Protein AF-A0A7V9N6Y7-F1 (afdb_monomer_lite)

Secondary structure (DSSP, 8-state):
-----------------TTS---HHHHHHHHHHHHSS-HHHHHHHS-SSPPSS-SEEEEEEESEEEEEEPPSSSS--SEEEEEETHHHH-EEEEETTTTEEEEE-HHHHHHHHHHSSS-EEEEEE--B--S--S-----EEEEEEEEEE--SSTT-EEEEEEEPPHHHHHHHHSSPPPPPPSS-EEE-SEEEEEES--S---SSSSSEEEE--------

Structure (mmCIF, N/CA/C/O backbone):
data_AF-A0A7V9N6Y7-F1
#
_entry.id   AF-A0A7V9N6Y7-F1
#
loop_
_atom_site.group_PDB
_atom_site.id
_atom_site.type_symbol
_atom_site.label_atom_id
_atom_site.label_alt_id
_atom_site.label_comp_id
_atom_site.label_asym_id
_atom_site.label_entity_id
_atom_site.label_seq_id
_atom_site.pdbx_PDB_ins_code
_atom_site.Cartn_x
_atom_site.Cartn_y
_atom_site.Cartn_z
_atom_site.occupancy
_atom_site.B_iso_or_equiv
_atom_site.auth_seq_id
_atom_site.auth_comp_id
_atom_site.auth_asym_id
_atom_site.auth_atom_id
_atom_site.pdbx_PDB_model_num
ATOM 1 N N . MET A 1 1 ? 35.954 52.818 37.303 1.00 37.50 1 MET A N 1
ATOM 2 C CA . MET A 1 1 ? 35.820 52.851 35.833 1.00 37.50 1 MET A CA 1
ATOM 3 C C . MET A 1 1 ? 35.708 51.408 35.355 1.00 37.50 1 MET A C 1
ATOM 5 O O . MET A 1 1 ? 36.672 50.677 35.503 1.00 37.50 1 MET A O 1
ATOM 9 N N . THR A 1 2 ? 34.469 50.904 35.266 1.00 38.53 2 THR A N 1
ATOM 10 C CA . THR A 1 2 ? 33.674 50.649 34.025 1.00 38.53 2 THR A CA 1
ATOM 11 C C . THR A 1 2 ? 34.035 49.269 33.448 1.00 38.53 2 THR A C 1
ATOM 13 O O . THR A 1 2 ? 35.136 49.104 32.954 1.00 38.53 2 THR A O 1
ATOM 16 N N . ALA A 1 3 ? 33.301 48.175 33.686 1.00 42.22 3 ALA A N 1
ATOM 17 C CA . ALA A 1 3 ? 31.931 47.835 33.269 1.00 42.22 3 ALA A CA 1
ATOM 18 C C . ALA A 1 3 ? 31.693 47.947 31.752 1.00 42.22 3 ALA A C 1
ATOM 20 O O . ALA A 1 3 ? 31.270 49.005 31.310 1.00 42.22 3 ALA A O 1
ATOM 21 N N . GLU A 1 4 ? 31.888 46.853 30.999 1.00 38.00 4 GLU A N 1
ATOM 22 C CA . GLU A 1 4 ? 31.136 46.520 29.769 1.00 38.00 4 GLU A CA 1
ATOM 23 C C . GLU A 1 4 ? 31.399 45.033 29.413 1.00 38.00 4 GLU A C 1
ATOM 25 O O . GLU A 1 4 ? 32.538 44.645 29.186 1.00 38.00 4 GLU A O 1
ATOM 30 N N . ARG A 1 5 ? 30.465 44.114 29.712 1.00 38.22 5 ARG A N 1
ATOM 31 C CA . ARG A 1 5 ? 29.374 43.625 28.833 1.00 38.22 5 ARG A CA 1
ATOM 32 C C . ARG A 1 5 ? 29.911 42.866 27.617 1.00 38.22 5 ARG A C 1
ATOM 34 O O . ARG A 1 5 ? 30.538 43.437 26.743 1.00 38.22 5 ARG A O 1
ATOM 41 N N . ASP A 1 6 ? 29.777 41.546 27.631 1.00 34.31 6 ASP A N 1
ATOM 42 C CA . ASP A 1 6 ? 28.603 40.808 27.135 1.00 34.31 6 ASP A CA 1
ATOM 43 C C . ASP A 1 6 ? 28.644 40.593 25.621 1.00 34.31 6 ASP A C 1
ATOM 45 O O . ASP A 1 6 ? 28.965 41.490 24.847 1.00 34.31 6 ASP A O 1
ATOM 49 N N . ARG A 1 7 ? 28.104 39.428 25.250 1.00 43.16 7 ARG A N 1
ATOM 50 C CA . ARG A 1 7 ? 27.658 38.980 23.921 1.00 43.16 7 ARG A CA 1
ATOM 51 C C . ARG A 1 7 ? 28.712 38.273 23.058 1.00 43.16 7 ARG A C 1
ATOM 53 O O . ARG A 1 7 ? 29.771 38.802 22.783 1.00 43.16 7 ARG A O 1
ATOM 60 N N . HIS A 1 8 ? 28.433 37.110 22.480 1.00 33.16 8 HIS A N 1
ATOM 61 C CA . HIS A 1 8 ? 27.325 36.177 22.660 1.00 33.16 8 HIS A CA 1
ATOM 62 C C . HIS A 1 8 ? 27.673 34.885 21.909 1.00 33.16 8 HIS A C 1
ATOM 64 O O . HIS A 1 8 ? 28.185 34.934 20.797 1.00 33.16 8 HIS A O 1
ATOM 70 N N . ARG A 1 9 ? 27.213 33.767 22.480 1.00 36.44 9 ARG A N 1
ATOM 71 C CA . ARG A 1 9 ? 26.722 32.569 21.776 1.00 36.44 9 ARG A CA 1
ATOM 72 C C . ARG A 1 9 ? 27.770 31.651 21.152 1.00 36.44 9 ARG A C 1
ATOM 74 O O . ARG A 1 9 ? 27.918 31.528 19.945 1.00 36.44 9 ARG A O 1
ATOM 81 N N . SER A 1 10 ? 28.348 30.875 22.065 1.00 31.95 10 SER A N 1
ATOM 82 C CA . SER A 1 10 ? 28.425 29.414 21.975 1.00 31.95 10 SER A CA 1
ATOM 83 C C . SER A 1 10 ? 27.414 28.821 20.978 1.00 31.95 10 SER A C 1
ATOM 85 O O . SER A 1 10 ? 26.204 28.841 21.221 1.00 31.95 10 SER A O 1
ATOM 87 N N . PHE A 1 11 ? 27.919 28.284 19.867 1.00 33.00 11 PHE A N 1
ATOM 88 C CA . PHE A 1 11 ? 27.196 27.352 19.007 1.00 33.00 11 PHE A CA 1
ATOM 89 C C . PHE A 1 11 ? 27.114 25.994 19.713 1.00 33.00 11 PHE A C 1
ATOM 91 O O . PHE A 1 11 ? 27.749 25.018 19.324 1.00 33.00 11 PHE A O 1
ATOM 98 N N . LEU A 1 12 ? 26.296 25.924 20.763 1.00 32.34 12 LEU A N 1
ATOM 99 C CA . LEU A 1 12 ? 25.676 24.669 21.164 1.00 32.34 12 LEU A CA 1
ATOM 100 C C . LEU A 1 12 ? 24.569 24.387 20.148 1.00 32.34 12 LEU A C 1
ATOM 102 O O . LEU A 1 12 ? 23.390 24.638 20.390 1.00 32.34 12 LEU A O 1
ATOM 106 N N . ASN A 1 13 ? 24.971 23.882 18.981 1.00 30.91 13 ASN A N 1
ATOM 107 C CA . ASN A 1 13 ? 24.087 23.093 18.135 1.00 30.91 13 ASN A CA 1
ATOM 108 C C . ASN A 1 13 ? 23.848 21.776 18.883 1.00 30.91 13 ASN A C 1
ATOM 110 O O . ASN A 1 13 ? 24.457 20.746 18.602 1.00 30.91 13 ASN A O 1
ATOM 114 N N . SER A 1 14 ? 23.007 21.839 19.913 1.00 32.44 14 SER A N 1
ATOM 115 C CA . SER A 1 14 ? 22.433 20.651 20.519 1.00 32.44 14 SER A CA 1
ATOM 116 C C . SER A 1 14 ? 21.741 19.876 19.398 1.00 32.44 14 SER A C 1
ATOM 118 O O . SER A 1 14 ? 20.935 20.476 18.676 1.00 32.44 14 SER A O 1
ATOM 120 N N . PRO A 1 15 ? 22.022 18.576 19.208 1.00 32.88 15 PRO A N 1
ATOM 121 C CA . PRO A 1 15 ? 21.222 17.765 18.309 1.00 32.88 15 PRO A CA 1
ATOM 122 C C . PRO A 1 15 ? 19.783 17.834 18.820 1.00 32.88 15 PRO A C 1
ATOM 124 O O . PRO A 1 15 ? 19.487 17.376 19.925 1.00 32.88 15 PRO A O 1
ATOM 127 N N . ARG A 1 16 ? 18.905 18.484 18.045 1.00 32.12 16 ARG A N 1
ATOM 128 C CA . ARG A 1 16 ? 17.462 18.479 18.290 1.00 32.12 16 ARG A CA 1
ATOM 129 C C . ARG A 1 16 ? 17.053 17.023 18.488 1.00 32.12 16 ARG A C 1
ATOM 131 O O . ARG A 1 16 ? 17.262 16.183 17.614 1.00 32.12 16 ARG A O 1
ATOM 138 N N . SER A 1 17 ? 16.564 16.750 19.691 1.00 30.98 17 SER A N 1
ATOM 139 C CA . SER A 1 17 ? 16.060 15.465 20.151 1.00 30.98 17 SER A CA 1
ATOM 140 C C . SER A 1 17 ? 15.181 14.827 19.072 1.00 30.98 17 SER A C 1
AT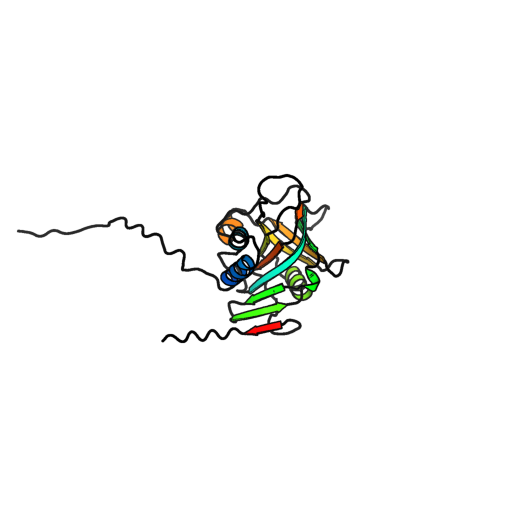OM 142 O O . SER A 1 17 ? 14.128 15.360 18.740 1.00 30.98 17 SER A O 1
ATOM 144 N N . ARG A 1 18 ? 15.600 13.670 18.541 1.00 39.69 18 ARG A N 1
ATOM 145 C CA . ARG A 1 18 ? 14.848 12.837 17.575 1.00 39.69 18 ARG A CA 1
ATOM 146 C C . ARG A 1 18 ? 13.545 12.244 18.151 1.00 39.69 18 ARG A C 1
ATOM 148 O O . ARG A 1 18 ? 12.987 11.330 17.560 1.00 39.69 18 ARG A O 1
ATOM 155 N N . ARG A 1 19 ? 13.110 12.673 19.340 1.00 33.12 19 ARG A N 1
ATOM 156 C CA . ARG A 1 19 ? 12.003 12.053 20.086 1.00 33.12 19 ARG A CA 1
ATOM 157 C C . ARG A 1 19 ? 10.646 12.729 19.889 1.00 33.12 19 ARG A C 1
ATOM 159 O O . ARG A 1 19 ? 9.645 12.105 20.215 1.00 33.12 19 ARG A O 1
ATOM 166 N N . ASP A 1 20 ? 10.595 13.914 19.286 1.00 33.22 20 ASP A N 1
ATOM 167 C CA . ASP A 1 20 ? 9.345 14.664 19.122 1.00 33.22 20 ASP A CA 1
ATOM 168 C C . ASP A 1 20 ? 8.857 14.632 17.669 1.00 33.22 20 ASP A C 1
ATOM 170 O O . ASP A 1 20 ? 9.023 15.599 16.934 1.00 33.22 20 ASP A O 1
ATOM 174 N N . ALA A 1 21 ? 8.322 13.477 17.258 1.00 35.06 21 ALA A N 1
ATOM 175 C CA . ALA A 1 21 ? 7.280 13.303 16.229 1.00 35.06 21 ALA A CA 1
ATOM 176 C C . ALA A 1 21 ? 7.068 11.801 15.948 1.00 35.06 21 ALA A C 1
ATOM 178 O O . ALA A 1 21 ? 7.124 11.349 14.808 1.00 35.06 21 ALA A O 1
ATOM 179 N N . VAL A 1 22 ? 6.863 10.983 16.984 1.00 37.69 22 VAL A N 1
ATOM 180 C CA . VAL A 1 22 ? 6.379 9.616 16.754 1.00 37.69 22 VAL A CA 1
ATOM 181 C C . VAL A 1 22 ? 4.871 9.719 16.567 1.00 37.69 22 VAL A C 1
ATOM 183 O O . VAL A 1 22 ? 4.124 9.818 17.539 1.00 37.69 22 VAL A O 1
ATOM 186 N N . PHE A 1 23 ? 4.417 9.747 15.314 1.00 45.12 23 PHE A N 1
ATOM 187 C CA . PHE A 1 23 ? 3.008 9.517 15.008 1.00 45.12 23 PHE A CA 1
ATOM 188 C C . PHE A 1 23 ? 2.587 8.184 15.638 1.00 45.12 23 PHE A C 1
ATOM 190 O O . PHE A 1 23 ? 3.289 7.184 15.487 1.00 45.12 23 PHE A O 1
ATOM 197 N N . GLY A 1 24 ? 1.443 8.149 16.331 1.00 40.88 24 GLY A N 1
ATOM 198 C CA . GLY A 1 24 ? 0.949 6.930 16.989 1.00 40.88 24 GLY A CA 1
ATOM 199 C C . GLY A 1 24 ? 0.824 5.736 16.031 1.00 40.88 24 GLY A C 1
ATOM 200 O O . GLY A 1 24 ? 1.125 4.609 16.413 1.00 40.88 24 GLY A O 1
ATOM 201 N N . GLY A 1 25 ? 0.504 5.988 14.755 1.00 44.09 25 GLY A N 1
ATOM 202 C CA . GLY A 1 25 ? 0.527 4.969 13.698 1.00 44.09 25 GLY A CA 1
ATOM 203 C C . GLY A 1 25 ? 1.935 4.463 13.350 1.00 44.09 25 GLY A C 1
ATOM 204 O O . GLY A 1 25 ? 2.112 3.281 13.064 1.00 44.09 25 GLY A O 1
ATOM 205 N N . GLY A 1 26 ? 2.960 5.313 13.458 1.00 46.44 26 GLY A N 1
ATOM 206 C CA . GLY A 1 26 ? 4.349 4.935 13.202 1.00 46.44 26 GLY A CA 1
ATOM 207 C C . GLY A 1 26 ? 4.942 4.006 14.262 1.00 46.44 26 GLY A C 1
ATOM 208 O O . GLY A 1 26 ? 5.732 3.123 13.936 1.00 46.44 26 GLY A O 1
ATOM 209 N N . ALA A 1 27 ? 4.496 4.113 15.517 1.00 49.12 27 ALA A N 1
ATOM 210 C CA . ALA A 1 27 ? 4.858 3.154 16.562 1.00 49.12 27 ALA A CA 1
ATOM 211 C C . ALA A 1 27 ? 4.302 1.746 16.279 1.00 49.12 27 ALA A C 1
ATOM 213 O O . ALA A 1 27 ? 4.947 0.754 16.611 1.00 49.12 27 ALA A O 1
ATOM 214 N N . VAL A 1 28 ? 3.136 1.644 15.630 1.00 52.84 28 VAL A N 1
ATOM 215 C CA . VAL A 1 28 ? 2.514 0.352 15.307 1.00 52.84 28 VAL A CA 1
ATOM 216 C C . VAL A 1 28 ? 3.139 -0.289 14.071 1.00 52.84 28 VAL A C 1
ATOM 218 O O . VAL A 1 28 ? 3.380 -1.491 14.084 1.00 52.84 28 VAL A O 1
ATOM 221 N N . VAL A 1 29 ? 3.508 0.487 13.046 1.00 53.91 29 VAL A N 1
ATOM 222 C CA . VAL A 1 29 ? 4.310 -0.045 11.926 1.00 53.91 29 VAL A CA 1
ATOM 223 C C . VAL A 1 29 ? 5.700 -0.458 12.406 1.00 53.91 29 VAL A C 1
ATOM 225 O O . VAL A 1 29 ? 6.179 -1.523 12.024 1.00 53.91 29 VAL A O 1
ATOM 228 N N . ALA A 1 30 ? 6.317 0.297 13.320 1.00 49.28 30 ALA A N 1
ATOM 229 C CA . ALA A 1 30 ? 7.559 -0.119 13.969 1.00 49.28 30 ALA A CA 1
ATOM 230 C C . ALA A 1 30 ? 7.384 -1.413 14.794 1.00 49.28 30 ALA A C 1
ATOM 232 O O . ALA A 1 30 ? 8.253 -2.285 14.753 1.00 49.28 30 ALA A O 1
ATOM 233 N N . ALA A 1 31 ? 6.252 -1.587 15.489 1.00 50.50 31 ALA A N 1
ATOM 234 C CA . ALA A 1 31 ? 5.931 -2.808 16.232 1.00 50.50 31 ALA A CA 1
ATOM 235 C C . ALA A 1 31 ? 5.674 -4.014 15.305 1.00 50.50 31 ALA A C 1
ATOM 237 O O . ALA A 1 31 ? 6.214 -5.094 15.543 1.00 50.50 31 ALA A O 1
ATOM 238 N N . LEU A 1 32 ? 4.940 -3.830 14.203 1.00 52.91 32 LEU A N 1
ATOM 239 C CA . LEU A 1 32 ? 4.762 -4.845 13.155 1.00 52.91 32 LEU A CA 1
ATOM 240 C C . LEU A 1 32 ? 6.101 -5.186 12.486 1.00 52.91 32 LEU A C 1
ATOM 242 O O . LEU A 1 32 ? 6.409 -6.351 12.245 1.00 52.91 32 LEU A O 1
ATOM 246 N N . GLY A 1 33 ? 6.951 -4.181 12.296 1.00 49.31 33 GLY A N 1
ATOM 247 C CA . GLY A 1 33 ? 8.325 -4.330 11.846 1.00 49.31 33 GLY A CA 1
ATOM 248 C C . GLY A 1 33 ? 9.192 -5.168 12.772 1.00 49.31 33 GLY A C 1
ATOM 249 O O . GLY A 1 33 ? 9.962 -5.994 12.288 1.00 49.31 33 GLY A O 1
ATOM 250 N N . SER A 1 34 ? 9.031 -5.002 14.087 1.00 46.62 34 SER A N 1
ATOM 251 C CA . SER A 1 34 ? 9.761 -5.775 15.099 1.00 46.62 34 SER A CA 1
ATOM 252 C C . SER A 1 34 ? 9.313 -7.238 15.206 1.00 46.62 34 SER A C 1
ATOM 254 O O . SER A 1 34 ? 10.079 -8.084 15.660 1.00 46.62 34 SER A O 1
ATOM 256 N N . LEU A 1 35 ? 8.094 -7.553 14.749 1.00 44.69 35 LEU A N 1
ATOM 257 C CA . LEU A 1 35 ? 7.593 -8.929 14.644 1.00 44.69 35 LEU A CA 1
ATOM 258 C C . LEU A 1 35 ? 8.111 -9.640 13.386 1.00 44.69 35 LEU A C 1
ATOM 260 O O . LEU A 1 35 ? 8.124 -10.869 13.330 1.00 44.69 35 LEU A O 1
ATOM 264 N N . SER A 1 36 ? 8.579 -8.886 12.390 1.00 44.34 36 SER A N 1
ATOM 265 C CA . SER A 1 36 ? 9.278 -9.433 11.231 1.00 44.34 36 SER A CA 1
ATOM 266 C C . SER A 1 36 ? 10.779 -9.569 11.531 1.00 44.34 36 SER A C 1
ATOM 268 O O . SER A 1 36 ? 11.394 -8.697 12.145 1.00 44.34 36 SER A O 1
ATOM 270 N N . TRP A 1 37 ? 11.438 -10.631 11.059 1.00 41.88 37 TRP A N 1
ATOM 271 C CA . TRP A 1 37 ? 12.895 -10.810 11.214 1.00 41.88 37 TRP A CA 1
ATOM 272 C C . TRP A 1 37 ? 13.755 -9.748 10.477 1.00 41.88 37 TRP A C 1
ATOM 274 O O . TRP A 1 37 ? 14.970 -9.902 10.379 1.00 41.88 37 TRP A O 1
ATOM 284 N N . ARG A 1 38 ? 13.170 -8.649 9.968 1.00 49.53 38 ARG A N 1
ATOM 285 C CA . ARG A 1 38 ? 13.834 -7.619 9.146 1.00 49.53 38 ARG A CA 1
ATOM 286 C C . ARG A 1 38 ? 13.500 -6.195 9.625 1.00 49.53 38 ARG A C 1
ATOM 288 O O . ARG A 1 38 ? 12.772 -5.440 8.992 1.00 49.53 38 ARG A O 1
ATOM 295 N N . HIS A 1 39 ? 14.094 -5.815 10.756 1.00 46.56 39 HIS A N 1
ATOM 296 C CA . HIS A 1 39 ? 13.787 -4.591 11.513 1.00 46.56 39 HIS A CA 1
ATOM 297 C C . HIS A 1 39 ? 14.078 -3.257 10.785 1.00 46.56 39 HIS A C 1
ATOM 299 O O . HIS A 1 39 ? 13.460 -2.244 11.103 1.00 46.56 39 HIS A O 1
ATOM 305 N N . ALA A 1 40 ? 15.013 -3.217 9.828 1.00 49.88 40 ALA A N 1
ATOM 306 C CA . ALA A 1 40 ? 15.462 -1.961 9.207 1.00 49.88 40 ALA A CA 1
ATOM 307 C C . ALA A 1 40 ? 14.466 -1.376 8.185 1.00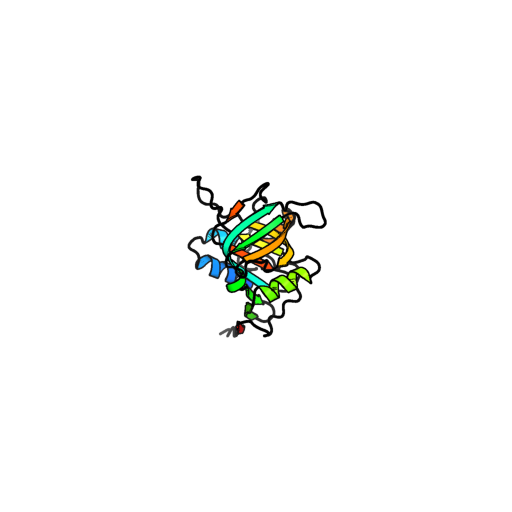 49.88 40 ALA A C 1
ATOM 309 O O . ALA A 1 40 ? 14.414 -0.165 7.989 1.00 49.88 40 ALA A O 1
ATOM 310 N N . VAL A 1 41 ? 13.658 -2.226 7.552 1.00 54.47 41 VAL A N 1
ATOM 311 C CA . VAL A 1 41 ? 12.834 -1.856 6.389 1.00 54.47 41 VAL A CA 1
ATOM 312 C C . VAL A 1 41 ? 11.466 -1.358 6.824 1.00 54.47 41 VAL A C 1
ATOM 314 O O . VAL A 1 41 ? 10.962 -0.383 6.279 1.00 54.47 41 VAL A O 1
ATOM 317 N N . ALA A 1 42 ? 10.894 -1.953 7.869 1.00 52.56 42 ALA A N 1
ATOM 318 C CA . ALA A 1 42 ? 9.655 -1.456 8.450 1.00 52.56 42 ALA A CA 1
ATOM 319 C C . ALA A 1 42 ? 9.804 -0.023 8.982 1.00 52.56 42 ALA A C 1
ATOM 321 O O . ALA A 1 42 ? 8.893 0.781 8.823 1.00 52.56 42 ALA A O 1
ATOM 322 N N . ALA A 1 43 ? 10.971 0.332 9.534 1.00 54.81 43 ALA A N 1
ATOM 323 C CA . ALA A 1 43 ? 11.263 1.702 9.956 1.00 54.81 43 ALA A CA 1
ATOM 324 C C . ALA A 1 43 ? 11.342 2.684 8.771 1.00 54.81 43 ALA A C 1
ATOM 326 O O . ALA A 1 43 ? 10.898 3.818 8.904 1.00 54.81 43 ALA A O 1
ATOM 327 N N . GLN A 1 44 ? 11.860 2.249 7.617 1.00 56.56 44 GLN A N 1
ATOM 328 C CA . GLN A 1 44 ? 11.940 3.065 6.397 1.00 56.56 44 GLN A CA 1
ATOM 329 C C . GLN A 1 44 ? 10.593 3.179 5.666 1.00 56.56 44 GLN A C 1
ATOM 331 O O . GLN A 1 44 ? 10.316 4.194 5.036 1.00 56.56 44 GLN A O 1
ATOM 336 N N . ALA A 1 45 ? 9.750 2.151 5.760 1.00 57.34 45 ALA A N 1
ATOM 337 C CA . ALA A 1 45 ? 8.401 2.140 5.201 1.00 57.34 45 ALA A CA 1
ATOM 338 C C . ALA A 1 45 ? 7.376 2.860 6.094 1.00 57.34 45 ALA A C 1
ATOM 340 O O . ALA A 1 45 ? 6.235 3.056 5.683 1.00 57.34 45 ALA A O 1
ATOM 341 N N . THR A 1 46 ? 7.764 3.242 7.316 1.00 64.62 46 THR A N 1
ATOM 342 C CA . THR A 1 46 ? 6.897 3.960 8.248 1.00 64.62 46 THR A CA 1
ATOM 343 C C . THR A 1 46 ? 6.855 5.446 7.888 1.00 64.62 46 THR A C 1
ATOM 345 O O . THR A 1 46 ? 7.891 6.109 7.956 1.00 64.62 46 THR A O 1
ATOM 348 N N . PRO A 1 47 ? 5.676 6.012 7.586 1.00 60.81 47 PRO A N 1
ATOM 349 C CA . PRO A 1 47 ? 5.538 7.450 7.401 1.00 60.81 47 PRO A CA 1
ATOM 350 C C . PRO A 1 47 ? 5.982 8.240 8.639 1.00 60.81 47 PRO A C 1
ATOM 352 O O . PRO A 1 47 ? 5.523 7.968 9.751 1.00 60.81 47 PRO A O 1
ATOM 355 N N . LEU A 1 48 ? 6.842 9.245 8.450 1.00 62.38 48 LEU A N 1
ATOM 356 C CA . LEU A 1 48 ? 7.272 10.157 9.521 1.00 62.38 48 LEU A CA 1
ATOM 357 C C . LEU A 1 48 ? 6.350 11.371 9.665 1.00 62.38 48 LEU A C 1
ATOM 359 O O . LEU A 1 48 ? 6.352 12.037 10.699 1.00 62.38 48 LEU A O 1
ATOM 363 N N . ALA A 1 49 ? 5.559 11.652 8.633 1.00 57.34 49 ALA A N 1
ATOM 364 C CA . ALA A 1 49 ? 4.527 12.672 8.640 1.00 57.34 49 ALA A CA 1
ATOM 365 C C . ALA A 1 49 ? 3.165 12.040 8.332 1.00 57.34 49 ALA A C 1
ATOM 367 O O . ALA A 1 49 ? 3.065 11.122 7.513 1.00 57.34 49 ALA A O 1
ATOM 368 N N . ALA A 1 50 ? 2.102 12.552 8.955 1.00 57.53 50 ALA A N 1
ATOM 369 C CA . ALA A 1 50 ? 0.756 12.275 8.471 1.00 57.53 50 ALA A CA 1
ATOM 370 C C . ALA A 1 50 ? 0.658 12.724 7.009 1.00 57.53 50 ALA A C 1
ATOM 372 O O . ALA A 1 50 ? 1.080 13.829 6.659 1.00 57.53 50 ALA A O 1
ATOM 373 N N . ALA A 1 51 ? 0.102 11.859 6.162 1.00 58.19 51 ALA A N 1
ATOM 374 C CA . ALA A 1 51 ? -0.371 12.305 4.863 1.00 58.19 51 ALA A CA 1
ATOM 375 C C . ALA A 1 51 ? -1.434 13.405 5.077 1.00 58.19 51 ALA A C 1
ATOM 377 O O . ALA A 1 51 ? -2.140 13.371 6.090 1.00 58.19 51 ALA A O 1
ATOM 378 N N . PRO A 1 52 ? -1.568 14.382 4.164 1.00 53.09 52 PRO A N 1
ATOM 379 C CA . PRO A 1 52 ? -2.717 15.280 4.177 1.00 53.09 52 PRO A CA 1
ATOM 380 C C . PRO A 1 52 ? -4.000 14.438 4.116 1.00 53.09 52 PRO A C 1
ATOM 382 O O . PRO A 1 52 ? -4.099 13.549 3.277 1.00 53.09 52 PRO A O 1
ATOM 385 N N . GLY A 1 53 ? -4.953 14.679 5.015 1.00 55.78 53 GLY A N 1
ATOM 386 C CA . GLY A 1 53 ? -6.115 13.800 5.183 1.00 55.78 53 GLY A CA 1
ATOM 387 C C . GLY A 1 53 ? -6.063 13.016 6.494 1.00 55.78 53 GLY A C 1
ATOM 388 O O . GLY A 1 53 ? -5.196 13.249 7.328 1.00 55.78 53 GLY A O 1
ATOM 389 N N . SER A 1 54 ? -7.071 12.175 6.720 1.00 59.97 54 SER A N 1
ATOM 390 C CA . SER A 1 54 ? -7.385 11.523 8.002 1.00 59.97 54 SER A CA 1
ATOM 391 C C . SER A 1 54 ? -6.154 10.984 8.761 1.00 59.97 54 SER A C 1
ATOM 393 O O . SER A 1 54 ? -5.218 10.446 8.174 1.00 59.97 54 SER A O 1
ATOM 395 N N . GLY A 1 55 ? -6.179 11.052 10.101 1.00 71.00 55 GLY A N 1
ATOM 396 C CA . GLY A 1 55 ? -5.180 10.419 10.984 1.00 71.00 55 GLY A CA 1
ATOM 397 C C . GLY A 1 55 ? -5.227 8.881 10.987 1.00 71.00 55 GLY A C 1
ATOM 398 O O . GLY A 1 55 ? -4.781 8.256 11.952 1.00 71.00 55 GLY A O 1
ATOM 399 N N . LEU A 1 56 ? -5.808 8.296 9.937 1.00 83.00 56 LEU A N 1
ATOM 400 C CA . LEU A 1 56 ? -5.999 6.876 9.721 1.00 83.00 56 LEU A CA 1
ATOM 401 C C . LEU A 1 56 ? -4.797 6.311 8.964 1.00 83.00 56 LEU A C 1
ATOM 403 O O . LEU A 1 56 ? -4.450 6.765 7.872 1.00 83.00 56 LEU A O 1
ATOM 407 N N . LEU A 1 57 ? -4.196 5.281 9.544 1.00 87.50 57 LEU A N 1
ATOM 408 C CA . LEU A 1 57 ? -3.172 4.466 8.916 1.00 87.50 57 LEU A CA 1
ATOM 409 C C . LEU A 1 57 ? -3.728 3.065 8.696 1.00 87.50 57 LEU A C 1
ATOM 411 O O . LEU A 1 57 ? -4.256 2.463 9.628 1.00 87.50 57 LEU A O 1
ATOM 415 N N . LEU A 1 58 ? -3.582 2.550 7.483 1.00 90.38 58 LEU A N 1
ATOM 416 C CA . LEU A 1 58 ? -4.024 1.222 7.082 1.00 90.38 58 LEU A CA 1
ATOM 417 C C . LEU A 1 58 ? -2.809 0.387 6.689 1.00 90.38 58 LEU A C 1
ATOM 419 O O . LEU A 1 58 ? -1.927 0.875 5.991 1.00 90.38 58 LEU A O 1
ATOM 423 N N . VAL A 1 59 ? -2.762 -0.870 7.116 1.00 92.00 59 VAL A N 1
ATOM 424 C CA . VAL A 1 59 ? -1.690 -1.814 6.792 1.00 92.00 59 VAL A CA 1
ATOM 425 C C . VAL A 1 59 ? -2.303 -3.133 6.351 1.00 92.00 59 VAL A C 1
ATOM 427 O O . VAL A 1 59 ? -3.047 -3.761 7.101 1.00 92.00 59 VAL A O 1
ATOM 430 N N . GLN A 1 60 ? -1.960 -3.579 5.149 1.00 92.56 60 GLN A N 1
ATOM 431 C CA . GLN A 1 60 ? -2.330 -4.884 4.616 1.00 92.56 60 GLN A CA 1
ATOM 432 C C . GLN A 1 60 ? -1.071 -5.714 4.405 1.00 92.56 60 GLN A C 1
ATOM 434 O O . GLN A 1 60 ? -0.094 -5.244 3.826 1.00 92.56 60 GLN A O 1
ATOM 439 N N . SER A 1 61 ? -1.093 -6.954 4.884 1.00 91.00 61 SER A N 1
ATOM 440 C CA . SER A 1 61 ? -0.032 -7.927 4.607 1.00 91.00 61 SER A CA 1
ATOM 441 C C . SER A 1 61 ? -0.412 -8.812 3.426 1.00 91.00 61 SER A C 1
ATOM 443 O O . SER A 1 61 ? -1.597 -9.058 3.202 1.00 91.00 61 SER A O 1
ATOM 445 N N . PHE A 1 62 ? 0.586 -9.326 2.717 1.00 90.19 62 PHE A N 1
ATOM 446 C CA . PHE A 1 62 ? 0.409 -10.247 1.593 1.00 90.19 62 PHE A CA 1
ATOM 447 C C . PHE A 1 62 ? 1.511 -11.311 1.579 1.00 90.19 62 PHE A C 1
ATOM 449 O O . PHE A 1 62 ? 2.590 -11.098 2.140 1.00 90.19 62 PHE A O 1
ATOM 456 N N . SER A 1 63 ? 1.240 -12.469 0.972 1.00 87.94 63 SER A N 1
ATOM 457 C CA . SER A 1 63 ? 2.210 -13.575 0.870 1.00 87.94 63 SER A CA 1
ATOM 458 C C . SER A 1 63 ? 3.120 -13.449 -0.351 1.00 87.94 63 SER A C 1
ATOM 460 O O . SER A 1 63 ? 4.295 -13.810 -0.284 1.00 87.94 63 SER A O 1
ATOM 462 N N . GLN A 1 64 ? 2.586 -12.891 -1.434 1.00 90.81 64 GLN A N 1
ATOM 463 C CA . GLN A 1 64 ? 3.273 -12.636 -2.693 1.00 90.81 64 GLN A CA 1
ATOM 464 C C . GLN A 1 64 ? 2.681 -11.386 -3.350 1.00 90.81 64 GLN A C 1
ATOM 466 O O . GLN A 1 64 ? 1.527 -11.032 -3.100 1.00 90.81 64 GLN A O 1
ATOM 471 N N . GLY A 1 65 ? 3.482 -10.693 -4.150 1.00 93.00 65 GLY A N 1
ATOM 472 C CA . GLY A 1 65 ? 3.073 -9.495 -4.871 1.00 93.00 65 GLY A CA 1
ATOM 473 C C . GLY A 1 65 ? 3.710 -9.419 -6.251 1.00 93.00 65 GLY A C 1
ATOM 474 O O . GLY A 1 65 ? 4.682 -10.111 -6.539 1.00 93.00 65 GLY A O 1
ATOM 475 N N . SER A 1 66 ? 3.197 -8.514 -7.071 1.00 94.25 66 SER A N 1
ATOM 476 C CA . SER A 1 66 ? 3.781 -8.143 -8.352 1.00 94.25 66 SER A CA 1
ATOM 477 C C . SER A 1 66 ? 3.535 -6.660 -8.559 1.00 94.25 66 SER A C 1
ATOM 479 O O . SER A 1 66 ? 2.428 -6.168 -8.332 1.00 94.25 66 SER A O 1
ATOM 481 N N . LEU A 1 67 ? 4.574 -5.958 -8.988 1.00 95.00 67 LEU A N 1
ATOM 482 C CA . LEU A 1 67 ? 4.542 -4.541 -9.330 1.00 95.00 67 LEU A CA 1
ATOM 483 C C . LEU A 1 67 ? 5.037 -4.394 -10.763 1.00 95.00 67 LEU A C 1
ATOM 485 O O . LEU A 1 67 ? 6.118 -4.880 -11.094 1.00 95.00 67 LEU A O 1
ATOM 489 N N . PHE A 1 68 ? 4.265 -3.730 -11.615 1.00 94.69 68 PHE A N 1
ATOM 490 C CA . PHE A 1 68 ? 4.637 -3.545 -13.014 1.00 94.69 68 PHE A CA 1
ATOM 491 C C . PHE A 1 68 ? 4.038 -2.262 -13.601 1.00 94.69 68 PHE A C 1
ATOM 493 O O . PHE A 1 68 ? 2.961 -1.835 -13.168 1.00 94.69 68 PHE A O 1
ATOM 500 N N . PRO A 1 69 ? 4.700 -1.658 -14.606 1.00 94.88 69 PRO A N 1
ATOM 501 C CA . PRO A 1 69 ? 4.089 -0.615 -15.417 1.00 94.88 69 PRO A CA 1
ATOM 502 C C . PRO A 1 69 ? 2.835 -1.152 -16.108 1.00 94.88 69 PRO A C 1
ATOM 504 O O . PRO A 1 69 ? 2.885 -2.186 -16.787 1.00 94.88 69 PRO A O 1
ATOM 507 N N . THR A 1 70 ? 1.713 -0.460 -15.936 1.00 92.06 70 THR A N 1
ATOM 508 C CA . THR A 1 70 ? 0.434 -0.854 -16.523 1.00 92.06 70 THR A CA 1
ATOM 509 C C . THR A 1 70 ? 0.529 -0.822 -18.047 1.00 92.06 70 THR A C 1
ATOM 511 O O . THR A 1 70 ? 0.982 0.158 -18.631 1.00 92.06 70 THR A O 1
ATOM 514 N N . GLN A 1 71 ? 0.120 -1.913 -18.696 1.00 83.50 71 GLN A N 1
ATOM 515 C CA . GLN A 1 71 ? 0.125 -2.037 -20.153 1.00 83.50 71 GLN A CA 1
ATOM 516 C C . GLN A 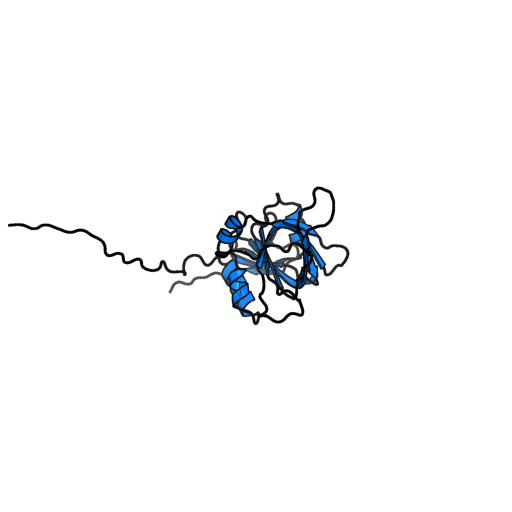1 71 ? -1.272 -1.720 -20.699 1.00 83.50 71 GLN A C 1
ATOM 518 O O . GLN A 1 71 ? -2.249 -2.326 -20.259 1.00 83.50 71 GLN A O 1
ATOM 523 N N . GLY A 1 72 ? -1.365 -0.810 -21.668 1.00 73.69 72 GLY A N 1
ATOM 524 C CA . GLY A 1 72 ? -2.612 -0.458 -22.351 1.00 73.69 72 GLY A CA 1
ATOM 525 C C . GLY A 1 72 ? -2.709 1.031 -22.683 1.00 73.69 72 GLY A C 1
ATOM 526 O O . GLY A 1 72 ? -2.087 1.857 -22.024 1.00 73.69 72 GLY A O 1
ATOM 527 N N . ASP A 1 73 ? -3.506 1.359 -23.700 1.00 56.41 73 ASP A N 1
ATOM 528 C CA . ASP A 1 73 ? -3.830 2.739 -24.071 1.00 56.41 73 ASP A CA 1
ATOM 529 C C . ASP A 1 73 ? -5.145 3.157 -23.379 1.00 56.41 73 ASP A C 1
ATOM 531 O O . ASP A 1 73 ? -6.169 2.490 -23.554 1.00 56.41 73 ASP A O 1
ATOM 535 N N . GLY A 1 74 ? -5.143 4.240 -22.590 1.00 65.25 74 GLY A N 1
ATOM 536 C CA . GLY A 1 74 ? -6.349 4.789 -21.946 1.00 65.25 74 GLY A CA 1
ATOM 537 C C . GLY A 1 74 ? -6.083 5.593 -20.667 1.00 65.25 74 GLY A C 1
ATOM 538 O O . GLY A 1 74 ? -4.932 5.790 -20.286 1.00 65.25 74 GLY A O 1
ATOM 539 N N . ASP A 1 75 ? -7.157 6.015 -19.987 1.00 68.81 75 ASP A N 1
ATOM 540 C CA . ASP A 1 75 ? -7.139 6.710 -18.682 1.00 68.81 75 ASP A CA 1
ATOM 541 C C . ASP A 1 75 ? -6.799 5.746 -17.521 1.00 68.81 75 ASP A C 1
ATOM 543 O O . ASP A 1 75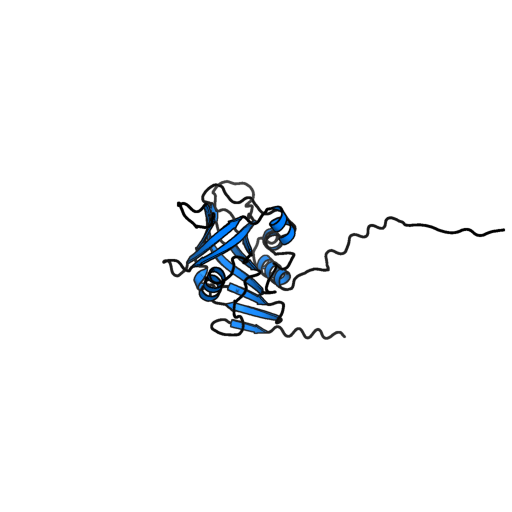 ? -7.500 5.673 -16.510 1.00 68.81 75 ASP A O 1
ATOM 547 N N . ILE A 1 76 ? -5.756 4.930 -17.692 1.00 81.56 76 ILE A N 1
ATOM 548 C CA . ILE A 1 76 ? -5.312 3.936 -16.714 1.00 81.56 76 ILE A CA 1
ATOM 549 C C . ILE A 1 76 ? -4.058 4.462 -16.018 1.00 81.56 76 ILE A C 1
ATOM 551 O O . ILE A 1 76 ? -3.156 5.001 -16.658 1.00 81.56 76 ILE A O 1
ATOM 555 N N . LEU A 1 77 ? -3.985 4.287 -14.6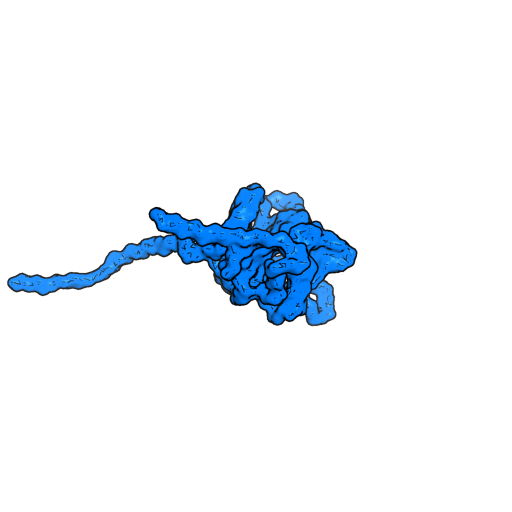99 1.00 90.88 77 LEU A N 1
ATOM 556 C CA . LEU A 1 77 ? -2.838 4.740 -13.917 1.00 90.88 77 LEU A CA 1
ATOM 557 C C . LEU A 1 77 ? -1.581 3.914 -14.266 1.00 90.88 77 LEU A C 1
ATOM 559 O O . LEU A 1 77 ? -1.674 2.709 -14.528 1.00 90.88 77 LEU A O 1
ATOM 563 N N . PRO A 1 78 ? -0.392 4.539 -14.258 1.00 92.75 78 PRO A N 1
ATOM 564 C CA . PRO A 1 78 ? 0.816 4.022 -14.897 1.00 92.75 78 PRO A CA 1
ATOM 565 C C . PRO A 1 78 ? 1.412 2.787 -14.220 1.00 92.75 78 PRO A C 1
ATOM 567 O O . PRO A 1 78 ? 2.210 2.096 -14.847 1.00 92.75 78 PRO A O 1
ATOM 570 N N . TYR A 1 79 ? 1.046 2.487 -12.972 1.00 94.81 79 TYR A N 1
ATOM 571 C CA . TYR A 1 79 ? 1.509 1.291 -12.272 1.00 94.81 79 TYR A CA 1
ATOM 572 C C . TYR A 1 79 ? 0.352 0.468 -11.735 1.00 94.81 79 TYR A C 1
ATOM 574 O O . TYR A 1 79 ? -0.602 1.002 -11.168 1.00 94.81 79 TYR A O 1
ATOM 582 N N . THR A 1 80 ? 0.496 -0.849 -11.862 1.00 94.75 80 THR A N 1
ATOM 583 C CA . THR A 1 80 ? -0.397 -1.840 -11.273 1.00 94.75 80 THR A CA 1
ATOM 584 C C . THR A 1 80 ? 0.361 -2.632 -10.213 1.00 94.75 80 THR A C 1
ATOM 586 O O . THR A 1 80 ? 1.495 -3.070 -10.424 1.00 94.75 80 THR A O 1
ATOM 589 N N . VAL A 1 81 ? -0.286 -2.817 -9.065 1.00 95.50 81 VAL A N 1
ATOM 590 C CA . VAL A 1 81 ? 0.162 -3.691 -7.982 1.00 95.50 81 VAL A CA 1
ATOM 591 C C . VAL A 1 81 ? -0.891 -4.762 -7.791 1.00 95.50 81 VAL A C 1
ATOM 593 O O . VAL A 1 81 ? -2.060 -4.447 -7.593 1.00 95.50 81 VAL A O 1
ATOM 596 N N . ILE A 1 82 ? -0.485 -6.021 -7.806 1.00 95.06 82 ILE A N 1
ATOM 597 C CA . ILE A 1 82 ? -1.342 -7.131 -7.396 1.00 95.06 82 ILE A CA 1
ATOM 598 C C . ILE A 1 82 ? -0.745 -7.685 -6.098 1.00 95.06 82 ILE A C 1
ATOM 600 O O . ILE A 1 82 ? 0.476 -7.717 -5.948 1.00 95.06 82 ILE A O 1
ATOM 604 N N . LEU A 1 83 ? -1.582 -8.049 -5.129 1.00 95.06 83 LEU A N 1
ATOM 605 C CA . LEU A 1 83 ? -1.181 -8.600 -3.834 1.00 95.06 83 LEU A CA 1
ATOM 606 C C . LEU A 1 83 ? -1.997 -9.864 -3.548 1.00 95.06 83 LEU A C 1
ATOM 608 O O . LEU A 1 83 ? -3.224 -9.812 -3.508 1.00 95.06 83 LEU A O 1
ATOM 612 N N . TRP A 1 84 ? -1.322 -10.989 -3.333 1.00 93.06 84 TRP A N 1
ATOM 613 C CA . TRP A 1 84 ? -1.920 -12.311 -3.175 1.00 93.06 84 TRP A CA 1
ATOM 614 C C . TRP A 1 84 ? -2.172 -12.614 -1.698 1.00 93.06 84 TRP A C 1
ATOM 616 O O . TRP A 1 84 ? -1.402 -12.202 -0.824 1.00 93.06 84 TRP A O 1
ATOM 626 N N . GLU A 1 85 ? -3.273 -13.323 -1.429 1.00 90.50 85 GLU A N 1
ATOM 627 C CA . GLU A 1 85 ? -3.825 -13.584 -0.087 1.00 90.50 85 GLU A CA 1
ATOM 628 C C . GLU A 1 85 ? -4.130 -12.318 0.729 1.00 90.50 85 GLU A C 1
ATOM 630 O O . GLU A 1 85 ? -4.349 -12.374 1.939 1.00 90.50 85 GLU A O 1
ATOM 635 N N . ALA A 1 86 ? -4.126 -11.154 0.089 1.00 89.56 86 ALA A N 1
ATOM 636 C CA . ALA A 1 86 ? -4.284 -9.872 0.750 1.00 89.56 86 ALA A CA 1
ATOM 637 C C . ALA A 1 86 ? -5.756 -9.599 1.104 1.00 89.56 86 ALA A C 1
ATOM 639 O O . ALA A 1 86 ? -6.044 -8.970 2.127 1.00 89.56 86 ALA A O 1
ATOM 640 N N . ALA A 1 87 ? -6.694 -10.100 0.292 1.00 88.88 87 ALA A N 1
ATOM 641 C CA . ALA A 1 87 ? -8.124 -9.845 0.451 1.00 88.88 87 ALA A CA 1
ATOM 642 C C . ALA A 1 87 ? -8.671 -10.479 1.738 1.00 88.88 87 ALA A C 1
ATOM 644 O O . ALA A 1 87 ? -9.247 -9.783 2.578 1.00 88.88 87 ALA A O 1
ATOM 645 N N . ALA A 1 88 ? -8.399 -11.774 1.934 1.00 85.31 88 ALA A N 1
ATOM 646 C CA . ALA A 1 88 ? -8.829 -12.542 3.102 1.00 85.31 88 ALA A CA 1
ATOM 647 C C . ALA A 1 88 ? -8.236 -12.026 4.427 1.00 85.31 88 ALA A C 1
ATOM 649 O O . ALA A 1 88 ? -8.823 -12.214 5.492 1.00 85.31 88 ALA A O 1
ATOM 650 N N . ARG A 1 89 ? -7.075 -11.360 4.373 1.00 84.25 89 ARG A N 1
ATOM 651 C CA . ARG A 1 89 ? -6.384 -10.808 5.550 1.00 84.25 89 ARG A CA 1
ATOM 652 C C . ARG A 1 89 ? -6.928 -9.445 5.987 1.00 84.25 89 ARG A C 1
ATOM 654 O O . ARG A 1 89 ? -6.752 -9.073 7.146 1.00 84.25 89 ARG A O 1
ATOM 661 N N . GLY A 1 90 ? -7.584 -8.713 5.084 1.00 88.81 90 GLY A N 1
ATOM 662 C CA . GLY A 1 90 ? -8.073 -7.359 5.335 1.00 88.81 90 GLY A CA 1
ATOM 663 C C . GLY A 1 90 ? -6.956 -6.346 5.619 1.00 88.81 90 GLY A C 1
ATOM 664 O O . GLY A 1 90 ? -5.778 -6.577 5.342 1.00 88.81 90 GLY A O 1
ATOM 665 N N . PHE A 1 91 ? -7.346 -5.204 6.179 1.00 91.25 91 PHE A N 1
ATOM 666 C CA . PHE A 1 91 ? -6.440 -4.147 6.613 1.00 91.25 91 PHE A CA 1
ATOM 667 C C . PHE A 1 91 ? -6.481 -4.003 8.121 1.00 91.25 91 PHE A C 1
ATOM 669 O O . PHE A 1 91 ? -7.538 -3.751 8.695 1.00 91.25 91 PHE A O 1
ATOM 676 N N . PHE A 1 92 ? -5.319 -4.065 8.756 1.00 90.31 92 PHE A N 1
ATOM 677 C CA . PHE A 1 92 ? -5.176 -3.529 10.095 1.00 90.31 92 PHE A CA 1
ATOM 678 C C . PHE A 1 92 ? -5.200 -1.998 10.027 1.00 90.31 92 PHE A C 1
ATOM 680 O O . PHE A 1 92 ? -4.542 -1.413 9.169 1.00 90.31 92 PHE A O 1
ATOM 687 N N . PHE A 1 93 ? -5.931 -1.343 10.921 1.00 87.94 93 PHE A N 1
ATOM 688 C CA . PHE A 1 93 ? -6.002 0.110 10.983 1.00 87.94 93 PHE A CA 1
ATOM 689 C C . PHE A 1 93 ? -5.588 0.656 12.342 1.00 87.94 93 PHE A C 1
ATOM 691 O O . PHE A 1 93 ? -5.784 0.018 13.376 1.00 87.94 93 PHE A O 1
ATOM 698 N N . VAL A 1 94 ? -5.079 1.884 12.323 1.00 83.75 94 VAL A N 1
ATOM 699 C CA . VAL A 1 94 ? -4.893 2.737 13.496 1.00 83.75 94 VAL A CA 1
ATOM 700 C C . VAL A 1 94 ? -5.473 4.099 13.169 1.00 83.75 94 VAL A C 1
ATOM 702 O O . VAL A 1 94 ? -5.032 4.751 12.228 1.00 83.75 94 VAL A O 1
ATOM 705 N N . ASP A 1 95 ? -6.446 4.531 13.955 1.00 82.56 95 ASP A N 1
ATOM 706 C CA . ASP A 1 95 ? -6.998 5.875 13.911 1.00 82.56 95 ASP A CA 1
ATOM 707 C C . ASP A 1 95 ? -6.456 6.670 15.100 1.00 82.56 95 ASP A C 1
ATOM 709 O O . ASP A 1 95 ? -6.919 6.539 16.238 1.00 82.56 95 ASP A O 1
ATOM 713 N N . GLY A 1 96 ? -5.453 7.506 14.827 1.00 72.50 96 GLY A N 1
ATOM 714 C CA . GLY A 1 96 ? -4.833 8.347 15.845 1.00 72.50 96 GLY A CA 1
ATOM 715 C C . GLY A 1 96 ? -5.767 9.420 16.409 1.00 72.50 96 GLY A C 1
ATOM 716 O O . GLY A 1 96 ? -5.526 9.891 17.517 1.00 72.50 96 GLY A O 1
ATOM 717 N N . ALA A 1 97 ? -6.827 9.799 15.686 1.00 76.12 97 ALA A N 1
ATOM 718 C CA . ALA A 1 97 ? -7.770 10.816 16.143 1.00 76.12 97 ALA A CA 1
ATOM 719 C C . ALA A 1 97 ? -8.755 10.254 17.175 1.00 76.12 97 ALA A C 1
ATOM 721 O O . ALA A 1 97 ? -9.058 10.925 18.159 1.00 76.12 97 ALA A O 1
ATOM 722 N N . SER A 1 98 ? -9.233 9.022 16.974 1.00 76.31 98 SER A N 1
ATOM 723 C CA . SER A 1 98 ? -10.146 8.362 17.917 1.00 76.31 98 SER A CA 1
ATOM 724 C C . SER A 1 98 ? -9.453 7.446 18.933 1.00 76.31 98 SER A C 1
ATOM 726 O O . SER A 1 98 ? -10.108 6.973 19.860 1.00 76.31 98 SER A O 1
ATOM 728 N N . GLY A 1 99 ? -8.151 7.176 18.775 1.00 76.44 99 GLY A N 1
ATOM 729 C CA . GLY A 1 99 ? -7.424 6.207 19.603 1.00 76.44 99 GLY A CA 1
ATOM 730 C C . GLY A 1 99 ? -7.884 4.762 19.372 1.00 76.44 99 GLY A C 1
ATOM 731 O O . GLY A 1 99 ? -7.762 3.916 20.259 1.00 76.44 99 GLY A O 1
ATOM 732 N N . ALA A 1 100 ? -8.460 4.479 18.203 1.00 82.06 100 ALA A N 1
ATOM 733 C CA . ALA A 1 100 ? -8.945 3.155 17.844 1.00 82.06 100 ALA A CA 1
ATOM 734 C C . ALA A 1 100 ? -7.934 2.411 16.971 1.00 82.06 100 ALA A C 1
ATOM 736 O O . ALA A 1 100 ? -7.237 3.005 16.152 1.00 82.06 100 ALA A O 1
ATOM 737 N N . ALA A 1 101 ? -7.905 1.092 17.103 1.00 84.62 101 ALA A N 1
ATOM 738 C CA . ALA A 1 101 ? -7.206 0.217 16.175 1.00 84.62 101 ALA A CA 1
ATOM 739 C C . ALA A 1 101 ? -8.045 -1.027 15.904 1.00 84.62 101 ALA A C 1
ATOM 741 O O . ALA A 1 101 ? -8.925 -1.372 16.693 1.00 84.62 101 ALA A O 1
ATOM 742 N N . GLY A 1 102 ? -7.795 -1.720 14.804 1.00 86.81 102 GLY A N 1
ATOM 743 C CA . GLY A 1 102 ? -8.623 -2.865 14.461 1.00 86.81 102 GLY A CA 1
ATOM 744 C C . GLY A 1 102 ? -8.312 -3.466 13.108 1.00 86.81 102 GLY A C 1
ATOM 745 O O . GLY A 1 102 ? -7.282 -3.167 12.522 1.00 86.81 102 GLY A O 1
ATOM 746 N N . VAL A 1 103 ? -9.212 -4.308 12.613 1.00 88.12 103 VAL A N 1
ATOM 747 C CA . VAL A 1 103 ? -9.151 -4.880 11.266 1.00 88.12 103 VAL A CA 1
ATOM 748 C C . VAL A 1 103 ? -10.418 -4.502 10.518 1.00 88.12 103 VAL A C 1
ATOM 750 O O . VAL A 1 103 ? -11.508 -4.698 11.050 1.00 88.12 103 VAL A O 1
ATOM 753 N N . ILE A 1 104 ? -10.282 -3.990 9.298 1.00 89.81 104 ILE A N 1
ATOM 754 C CA . ILE A 1 104 ? -11.384 -3.743 8.364 1.00 89.81 104 ILE A CA 1
ATOM 755 C C . ILE A 1 104 ? -11.246 -4.629 7.118 1.00 89.81 104 ILE A C 1
ATOM 757 O O . ILE A 1 104 ? -10.121 -4.928 6.704 1.00 89.81 104 ILE A O 1
ATOM 761 N N . PRO A 1 105 ? -12.358 -5.061 6.498 1.00 90.50 105 PRO A N 1
ATOM 762 C CA . PRO A 1 105 ? -12.304 -5.841 5.266 1.00 90.50 105 PRO A CA 1
ATOM 763 C C . PRO A 1 105 ? -11.628 -5.085 4.118 1.00 90.50 105 PRO A C 1
ATOM 765 O O . PRO A 1 105 ? -11.770 -3.867 3.991 1.00 90.50 105 PRO A O 1
ATOM 768 N N . ALA A 1 106 ? -10.938 -5.821 3.240 1.00 90.81 106 ALA A N 1
ATOM 769 C CA . ALA A 1 106 ? -10.284 -5.245 2.066 1.00 90.81 106 ALA A CA 1
ATOM 770 C C . ALA A 1 106 ? -11.281 -4.530 1.139 1.00 90.81 106 ALA A C 1
ATOM 772 O O . ALA A 1 106 ? -10.979 -3.442 0.658 1.00 90.81 106 ALA A O 1
ATOM 773 N N . GLU A 1 107 ? -12.487 -5.088 0.967 1.00 90.38 107 GLU A N 1
ATOM 774 C CA . GLU A 1 107 ? -13.569 -4.517 0.150 1.00 90.38 107 GLU A CA 1
ATOM 775 C C . GLU A 1 107 ? -13.917 -3.072 0.543 1.00 90.38 107 GLU A C 1
ATOM 777 O O . GLU A 1 107 ? -14.092 -2.205 -0.314 1.00 90.38 107 GLU A O 1
ATOM 782 N N . THR A 1 108 ? -13.959 -2.791 1.848 1.00 90.25 108 THR A N 1
ATOM 783 C CA . THR A 1 108 ? -14.252 -1.453 2.373 1.00 90.25 108 THR A CA 1
ATOM 784 C C . THR A 1 108 ? -13.171 -0.452 1.970 1.00 90.25 108 THR A C 1
ATOM 786 O O . THR A 1 108 ? -13.482 0.667 1.568 1.00 90.25 108 THR A O 1
ATOM 789 N N . VAL A 1 109 ? -11.901 -0.857 2.042 1.00 91.00 109 VAL A N 1
ATOM 790 C CA . VAL A 1 109 ? -10.763 0.011 1.714 1.00 91.00 109 VAL A CA 1
ATOM 791 C C . VAL A 1 109 ? -10.670 0.254 0.214 1.00 91.00 109 VAL A C 1
ATOM 793 O O . VAL A 1 109 ? -10.539 1.401 -0.202 1.00 91.00 109 VAL A O 1
ATOM 796 N N . VAL A 1 110 ? -10.787 -0.791 -0.610 1.00 91.31 110 VAL A N 1
ATOM 797 C CA . VAL A 1 110 ? -10.708 -0.636 -2.072 1.00 91.31 110 VAL A CA 1
ATOM 798 C C . VAL A 1 110 ? -11.860 0.206 -2.621 1.00 91.31 110 VAL A C 1
ATOM 800 O O . VAL A 1 110 ? -11.634 1.051 -3.485 1.00 91.31 110 VAL A O 1
ATOM 803 N N . SER A 1 111 ? -13.063 0.066 -2.053 1.00 89.44 111 SER A N 1
ATOM 804 C CA . SER A 1 111 ? -14.212 0.910 -2.404 1.00 89.44 111 SER A CA 1
ATOM 805 C C . SER A 1 111 ? -13.963 2.378 -2.055 1.00 89.44 111 SER A C 1
ATOM 807 O O . SER A 1 111 ? -14.273 3.264 -2.849 1.00 89.44 111 SER A O 1
ATOM 809 N N . ALA A 1 112 ? -13.359 2.649 -0.893 1.00 89.44 112 ALA A N 1
ATOM 810 C CA . ALA A 1 112 ? -13.015 4.007 -0.483 1.00 89.44 112 ALA A CA 1
ATOM 811 C C . ALA A 1 112 ? -11.927 4.635 -1.370 1.00 89.44 112 ALA A C 1
ATOM 813 O O . ALA A 1 112 ? -11.983 5.834 -1.628 1.00 89.44 112 ALA A O 1
ATOM 814 N N . ILE A 1 113 ? -10.967 3.846 -1.872 1.00 89.88 113 ILE A N 1
ATOM 815 C CA . ILE A 1 113 ? -9.952 4.332 -2.822 1.00 89.88 113 ILE A CA 1
ATOM 816 C C . ILE A 1 113 ? -10.623 4.816 -4.110 1.00 89.88 113 ILE A C 1
ATOM 818 O O . ILE A 1 113 ? -10.363 5.936 -4.536 1.00 89.88 113 ILE A O 1
ATOM 822 N N . GLY A 1 114 ? -11.508 4.006 -4.701 1.00 81.88 114 GLY A N 1
ATOM 823 C CA . GLY A 1 114 ? -12.189 4.357 -5.953 1.00 81.88 114 GLY A CA 1
ATOM 824 C C . GLY A 1 114 ? -13.224 5.481 -5.824 1.00 81.88 114 GLY A C 1
ATOM 825 O O . GLY A 1 114 ? -13.551 6.126 -6.814 1.00 81.88 114 GLY A O 1
ATOM 826 N N . ALA A 1 115 ? -13.745 5.723 -4.618 1.00 81.38 115 ALA A N 1
ATOM 827 C CA . ALA A 1 115 ? -14.686 6.809 -4.341 1.00 81.38 115 ALA A CA 1
ATOM 828 C C . ALA A 1 115 ? -14.006 8.141 -3.974 1.00 81.38 115 ALA A C 1
ATOM 830 O O . ALA A 1 115 ? -14.679 9.168 -3.905 1.00 81.38 115 ALA A O 1
ATOM 831 N N . GLY A 1 116 ? -12.706 8.123 -3.672 1.00 69.31 116 GLY A N 1
ATOM 832 C CA . GLY A 1 116 ? -11.955 9.308 -3.268 1.00 69.31 116 GLY A CA 1
ATOM 833 C C . GLY A 1 116 ? -11.372 10.079 -4.452 1.00 69.31 116 GLY A C 1
ATOM 834 O O . GLY A 1 116 ? -11.103 9.517 -5.508 1.00 69.31 116 GLY A O 1
ATOM 835 N N . ASP A 1 117 ? -11.064 11.359 -4.235 1.00 66.38 117 ASP A N 1
ATOM 836 C CA . ASP A 1 117 ? -10.423 12.242 -5.226 1.00 66.38 117 ASP A CA 1
ATOM 837 C C . ASP A 1 117 ? -8.911 11.945 -5.418 1.00 66.38 117 ASP A C 1
ATOM 839 O O . ASP A 1 117 ? -8.096 12.852 -5.588 1.00 66.38 117 ASP A O 1
ATOM 843 N N . GLY A 1 118 ? -8.496 10.675 -5.327 1.00 60.12 118 GLY A N 1
ATOM 844 C CA . GLY A 1 118 ? -7.132 10.232 -5.637 1.00 60.12 118 GLY A CA 1
ATOM 845 C C . GLY A 1 118 ? -6.045 10.611 -4.624 1.00 60.12 118 GLY A C 1
ATOM 846 O O . GLY A 1 118 ? -4.884 10.697 -4.998 1.00 60.12 118 GLY A O 1
ATOM 847 N N . GLN A 1 119 ? -6.361 10.860 -3.349 1.00 71.06 119 GLN A N 1
ATOM 848 C CA . GLN A 1 119 ? -5.367 11.320 -2.352 1.00 71.06 119 GLN A CA 1
ATOM 849 C C . GLN A 1 119 ? -4.704 10.212 -1.518 1.00 71.06 119 GLN A C 1
ATOM 851 O O . GLN A 1 119 ? -3.863 10.503 -0.664 1.00 71.06 119 GLN A O 1
ATOM 856 N N . ALA A 1 120 ? -5.056 8.945 -1.740 1.00 88.12 120 ALA A N 1
ATOM 857 C CA . ALA A 1 120 ? -4.538 7.845 -0.937 1.00 88.12 120 ALA A CA 1
ATOM 858 C C . ALA A 1 120 ? -3.054 7.601 -1.241 1.00 88.12 120 ALA A C 1
ATOM 860 O O . ALA A 1 120 ? -2.693 7.099 -2.304 1.00 88.12 120 ALA A O 1
ATOM 861 N N . ARG A 1 121 ? -2.178 7.942 -0.294 1.00 91.06 121 ARG A N 1
ATOM 862 C CA . ARG A 1 121 ? -0.739 7.686 -0.414 1.00 91.06 121 ARG A CA 1
ATOM 863 C C . ARG A 1 121 ? -0.439 6.295 0.108 1.00 91.06 121 ARG A C 1
ATOM 865 O O . ARG A 1 121 ? -0.842 5.954 1.219 1.00 91.06 121 ARG A O 1
ATOM 872 N N . ALA A 1 122 ? 0.288 5.516 -0.677 1.00 92.88 122 ALA A N 1
ATOM 873 C CA . ALA A 1 122 ? 0.626 4.146 -0.360 1.00 92.88 122 ALA A CA 1
ATOM 874 C C . ALA A 1 122 ? 2.131 3.895 -0.395 1.00 92.88 122 ALA A C 1
ATOM 876 O O . ALA A 1 122 ? 2.851 4.422 -1.241 1.00 92.88 122 ALA A O 1
ATOM 877 N N . VAL A 1 123 ? 2.586 3.052 0.523 1.00 92.25 123 VAL A N 1
ATOM 878 C CA . VAL A 1 123 ? 3.954 2.552 0.612 1.00 92.25 123 VAL A CA 1
ATOM 879 C C . VAL A 1 123 ? 3.915 1.044 0.446 1.00 92.25 123 VAL A C 1
ATOM 881 O O . VAL A 1 123 ? 3.241 0.354 1.210 1.00 92.25 123 VAL A O 1
ATOM 884 N N . LEU A 1 124 ? 4.649 0.533 -0.535 1.00 91.50 124 LEU A N 1
ATOM 885 C CA . LEU A 1 124 ? 4.823 -0.893 -0.772 1.00 91.50 124 LEU A CA 1
ATOM 886 C C . LEU A 1 124 ? 6.225 -1.301 -0.329 1.00 91.50 124 LEU A C 1
ATOM 888 O O . LEU A 1 124 ? 7.215 -0.802 -0.864 1.00 91.50 124 LEU A O 1
ATOM 892 N N . ALA A 1 125 ? 6.303 -2.212 0.636 1.00 88.56 125 ALA A N 1
ATOM 893 C CA . ALA A 1 125 ? 7.560 -2.732 1.155 1.00 88.56 125 ALA A CA 1
ATOM 894 C C . ALA A 1 125 ? 7.572 -4.259 1.059 1.00 88.56 125 ALA A C 1
ATOM 896 O O . ALA A 1 125 ? 6.841 -4.947 1.778 1.00 88.56 125 ALA A O 1
ATOM 897 N N . ALA A 1 126 ? 8.415 -4.790 0.176 1.00 84.25 126 ALA A N 1
ATOM 898 C CA . ALA A 1 126 ? 8.581 -6.225 -0.021 1.00 84.25 126 ALA A CA 1
ATOM 899 C C . ALA A 1 126 ? 9.970 -6.551 -0.584 1.00 84.25 126 ALA A C 1
ATOM 901 O O . ALA A 1 126 ? 10.554 -5.733 -1.295 1.00 84.25 126 ALA A O 1
ATOM 902 N N . PRO A 1 127 ? 10.529 -7.735 -0.279 1.00 82.06 127 PRO A N 1
ATOM 903 C CA . PRO A 1 127 ? 11.722 -8.211 -0.965 1.00 82.06 127 PRO A CA 1
ATOM 904 C C . PRO A 1 127 ? 11.393 -8.557 -2.421 1.00 82.06 127 PRO A C 1
ATOM 906 O O . PRO A 1 127 ? 10.345 -9.137 -2.699 1.00 82.06 127 PRO A O 1
ATOM 909 N N . MET A 1 128 ? 12.322 -8.279 -3.331 1.00 80.88 128 MET A N 1
ATOM 910 C CA . MET A 1 128 ? 12.293 -8.872 -4.672 1.00 80.88 128 MET A CA 1
ATOM 911 C C . MET A 1 128 ? 12.679 -10.356 -4.578 1.00 80.88 128 MET A C 1
ATOM 913 O O . MET A 1 128 ? 13.536 -10.718 -3.769 1.00 80.88 128 MET A O 1
ATOM 917 N N . THR A 1 129 ? 12.048 -11.216 -5.378 1.00 71.44 129 THR A N 1
ATOM 918 C CA . THR A 1 129 ? 12.256 -12.683 -5.332 1.00 71.44 129 THR A CA 1
ATOM 919 C C . THR A 1 129 ? 13.378 -13.200 -6.241 1.00 71.44 129 THR A C 1
ATOM 921 O O . THR A 1 129 ? 13.608 -14.405 -6.288 1.00 71.44 129 THR A O 1
ATOM 924 N N . ALA A 1 130 ? 14.097 -12.318 -6.944 1.00 61.31 130 ALA A N 1
ATOM 925 C CA . ALA A 1 130 ? 15.102 -12.718 -7.927 1.00 61.31 130 ALA A CA 1
ATOM 926 C C . ALA A 1 130 ? 16.238 -13.583 -7.330 1.00 61.31 130 ALA A C 1
ATOM 928 O O . ALA A 1 130 ? 16.798 -13.262 -6.284 1.00 61.31 130 ALA A O 1
ATOM 929 N N . GLU A 1 131 ? 16.620 -14.636 -8.064 1.00 49.66 131 GLU A N 1
ATOM 930 C CA . GLU A 1 131 ? 17.645 -15.648 -7.737 1.00 49.66 131 GLU A CA 1
ATOM 931 C C . GLU A 1 131 ? 19.097 -15.135 -7.613 1.00 49.66 131 GLU A C 1
ATOM 933 O O . GLU A 1 131 ? 19.997 -15.932 -7.358 1.00 49.66 131 GLU A O 1
ATOM 938 N N . ASN A 1 132 ? 19.375 -13.838 -7.774 1.00 44.47 132 ASN A N 1
ATOM 939 C CA . ASN A 1 132 ? 20.752 -13.339 -7.760 1.00 44.47 132 ASN A CA 1
ATOM 940 C C . ASN A 1 132 ? 21.159 -12.745 -6.406 1.00 44.47 132 ASN A C 1
ATOM 942 O O . ASN A 1 132 ? 20.692 -11.685 -5.988 1.00 44.47 132 ASN A O 1
ATOM 946 N N . ASP A 1 133 ? 22.096 -13.448 -5.772 1.00 50.25 133 ASP A N 1
ATOM 947 C CA . ASP A 1 133 ? 22.898 -13.051 -4.620 1.00 50.25 133 ASP A CA 1
ATOM 948 C C . ASP A 1 133 ? 23.413 -11.604 -4.719 1.00 50.25 133 ASP A C 1
ATOM 950 O O . ASP A 1 133 ? 24.334 -11.300 -5.477 1.00 50.25 133 ASP A O 1
ATOM 954 N N . ALA A 1 134 ? 22.854 -10.726 -3.886 1.00 38.81 134 ALA A N 1
ATOM 955 C CA . ALA A 1 134 ? 23.567 -9.658 -3.183 1.00 38.81 134 ALA A CA 1
ATOM 956 C C . ALA A 1 134 ? 22.606 -9.005 -2.177 1.00 38.81 134 ALA A C 1
ATOM 958 O O . ALA A 1 134 ? 21.799 -8.163 -2.549 1.00 38.81 134 ALA A O 1
ATOM 959 N N . ALA A 1 135 ? 22.689 -9.414 -0.903 1.00 45.38 135 ALA A N 1
ATOM 960 C CA . ALA A 1 135 ? 22.050 -8.773 0.255 1.00 45.38 135 ALA A CA 1
ATOM 961 C C . ALA A 1 135 ? 20.610 -8.281 0.005 1.00 45.38 135 ALA A C 1
ATOM 963 O O . ALA A 1 135 ? 20.421 -7.101 -0.259 1.00 45.38 135 ALA A O 1
ATOM 964 N N . ALA A 1 136 ? 19.623 -9.182 0.127 1.00 51.09 136 ALA A N 1
ATOM 965 C CA . ALA A 1 136 ? 18.182 -8.956 -0.053 1.00 51.09 136 ALA A CA 1
ATOM 966 C C . ALA A 1 136 ? 17.696 -7.563 0.400 1.00 51.09 136 ALA A C 1
ATOM 968 O O . ALA A 1 136 ? 17.206 -7.390 1.522 1.00 51.09 136 ALA A O 1
ATOM 969 N N . SER A 1 137 ? 17.828 -6.571 -0.479 1.00 64.31 137 SER A N 1
ATOM 970 C CA . SER A 1 137 ? 17.300 -5.240 -0.255 1.00 64.31 137 SER A CA 1
ATOM 971 C C . SER A 1 137 ? 15.788 -5.366 -0.375 1.00 64.31 137 SER A C 1
ATOM 973 O O . SER A 1 137 ? 15.264 -6.002 -1.289 1.00 64.31 137 SER A O 1
ATOM 975 N N . GLN A 1 138 ? 15.070 -4.857 0.622 1.00 72.50 138 GLN A N 1
ATOM 976 C CA . GLN A 1 138 ? 13.623 -4.724 0.530 1.00 72.50 138 GLN A CA 1
ATOM 977 C C . GLN A 1 138 ? 13.365 -3.300 0.047 1.00 72.50 138 GLN A C 1
ATOM 979 O O . GLN A 1 138 ? 13.428 -2.373 0.862 1.00 72.50 138 GLN A O 1
ATOM 984 N N . PRO A 1 139 ? 13.192 -3.091 -1.266 1.00 82.31 139 PRO A N 1
ATOM 985 C CA . PRO A 1 139 ? 12.825 -1.785 -1.782 1.00 82.31 139 PRO A CA 1
ATOM 986 C C . PRO A 1 139 ? 11.523 -1.298 -1.143 1.00 82.31 139 PRO A C 1
ATOM 988 O O . PRO A 1 139 ? 10.623 -2.073 -0.809 1.00 82.31 139 PRO A O 1
ATOM 991 N N . VAL A 1 140 ? 11.459 0.018 -0.971 1.00 87.56 140 VAL A N 1
ATOM 992 C CA . VAL A 1 140 ? 10.272 0.736 -0.517 1.00 87.56 140 VAL A CA 1
ATOM 993 C C . VAL A 1 140 ? 9.822 1.606 -1.677 1.00 87.56 140 VAL A C 1
ATOM 995 O O . VAL A 1 140 ? 10.520 2.553 -2.035 1.00 87.56 140 VAL A O 1
ATOM 998 N N . TRP A 1 141 ? 8.680 1.278 -2.269 1.00 92.88 141 TRP A N 1
ATOM 999 C CA . TRP A 1 141 ? 8.072 2.066 -3.338 1.00 92.88 141 TRP A CA 1
ATOM 1000 C C . TRP A 1 141 ? 6.920 2.895 -2.799 1.00 92.88 141 TRP A C 1
ATOM 1002 O O . TRP A 1 141 ? 6.242 2.490 -1.854 1.00 92.88 141 TRP A O 1
ATOM 1012 N N . VAL A 1 142 ? 6.692 4.052 -3.412 1.00 93.75 142 VAL A N 1
ATOM 1013 C CA . VAL A 1 142 ? 5.647 4.985 -2.993 1.00 93.75 142 VAL A CA 1
ATOM 1014 C C . VAL A 1 142 ? 4.769 5.333 -4.181 1.00 93.75 142 VAL A C 1
ATOM 1016 O O . VAL A 1 142 ? 5.265 5.745 -5.229 1.00 93.75 142 VAL A O 1
ATOM 1019 N N . LEU A 1 143 ? 3.465 5.167 -3.992 1.00 93.81 143 LEU A N 1
ATOM 1020 C CA . LEU A 1 143 ? 2.442 5.387 -5.005 1.00 93.81 143 LEU A CA 1
ATOM 1021 C C . LEU A 1 143 ? 1.341 6.290 -4.450 1.00 93.81 143 LEU A C 1
ATOM 1023 O O . LEU A 1 143 ? 1.014 6.241 -3.264 1.00 93.81 143 LEU A O 1
ATOM 1027 N N . GLN A 1 144 ? 0.732 7.077 -5.323 1.00 93.44 144 GLN A N 1
ATOM 1028 C CA . GLN A 1 144 ? -0.562 7.699 -5.092 1.00 93.44 144 GLN A CA 1
ATOM 1029 C C . GLN A 1 144 ? -1.625 6.822 -5.754 1.00 93.44 144 GLN A C 1
ATOM 1031 O O . GLN A 1 144 ? -1.643 6.678 -6.973 1.00 93.44 144 GLN A O 1
ATOM 1036 N N . LEU A 1 145 ? -2.460 6.168 -4.948 1.00 92.62 145 LEU A N 1
ATOM 1037 C CA . LEU A 1 145 ? -3.474 5.235 -5.431 1.00 92.62 145 LEU A CA 1
ATOM 1038 C C . LEU A 1 145 ? -4.707 5.995 -5.916 1.00 92.62 145 LEU A C 1
ATOM 1040 O O . LEU A 1 145 ? -5.236 6.847 -5.200 1.00 92.62 145 LEU A O 1
ATOM 1044 N N . GLY A 1 146 ? -5.197 5.622 -7.095 1.00 90.12 146 GLY A N 1
ATOM 1045 C CA . GLY A 1 146 ? -6.483 6.091 -7.621 1.00 90.12 146 GLY A CA 1
ATOM 1046 C C . GLY A 1 146 ? -7.470 4.961 -7.915 1.00 90.12 146 GLY A C 1
ATOM 1047 O O . GLY A 1 146 ? -8.627 5.226 -8.215 1.00 90.12 146 GLY A O 1
ATOM 1048 N N . TYR A 1 147 ? -7.045 3.699 -7.800 1.00 90.12 147 TYR A N 1
ATOM 1049 C CA . TYR A 1 147 ? -7.921 2.544 -7.973 1.00 90.12 147 TYR A CA 1
ATOM 1050 C C . TYR A 1 147 ? -7.532 1.391 -7.044 1.00 90.12 147 TYR A C 1
ATOM 1052 O O . TYR A 1 147 ? -6.349 1.145 -6.790 1.00 90.12 147 TYR A O 1
ATOM 1060 N N . GLY A 1 148 ? -8.542 0.652 -6.585 1.00 90.81 148 GLY A N 1
ATOM 1061 C CA . GLY A 1 148 ? -8.401 -0.630 -5.905 1.00 90.81 148 GLY A CA 1
ATOM 1062 C C . GLY A 1 148 ? -9.563 -1.556 -6.265 1.00 90.81 148 GLY A C 1
ATOM 1063 O O . GLY A 1 148 ? -10.691 -1.098 -6.428 1.00 90.81 148 GLY A O 1
ATOM 1064 N N . GLY A 1 149 ? -9.316 -2.862 -6.353 1.00 91.12 149 GLY A N 1
ATOM 1065 C CA . GLY A 1 149 ? -10.360 -3.850 -6.622 1.00 91.12 149 GLY A CA 1
ATOM 1066 C C . GLY A 1 149 ? -9.948 -5.278 -6.270 1.00 91.12 149 GLY A C 1
ATOM 1067 O O . GLY A 1 149 ? -8.766 -5.611 -6.272 1.00 91.12 149 GLY A O 1
ATOM 1068 N N . LEU A 1 150 ? -10.932 -6.132 -5.984 1.00 87.44 150 LEU A N 1
ATOM 1069 C CA . LEU A 1 150 ? -10.720 -7.530 -5.570 1.00 87.44 150 LEU A CA 1
ATOM 1070 C C . LEU A 1 150 ? -10.533 -8.514 -6.742 1.00 87.44 150 LEU A C 1
ATOM 1072 O O . LEU A 1 150 ? -10.411 -9.707 -6.522 1.00 87.44 150 LEU A O 1
ATOM 1076 N N . GLY A 1 151 ? -10.479 -8.036 -7.990 1.00 75.06 151 GLY A N 1
ATOM 1077 C CA . GLY A 1 151 ? -10.233 -8.890 -9.157 1.00 75.06 151 GLY A CA 1
ATOM 1078 C C . GLY A 1 151 ? -11.207 -10.073 -9.295 1.00 75.06 151 GLY A C 1
ATOM 1079 O O . GLY A 1 151 ? -12.306 -10.073 -8.747 1.00 75.06 151 GLY A O 1
ATOM 1080 N N . SER A 1 152 ? -10.821 -11.068 -10.099 1.00 76.56 152 SER A N 1
ATOM 1081 C CA . SER A 1 152 ? -11.562 -12.336 -10.241 1.00 76.56 152 SER A CA 1
ATOM 1082 C C . SER A 1 152 ? -11.060 -13.432 -9.301 1.00 76.56 152 SER A C 1
ATOM 1084 O O . SER A 1 152 ? -11.772 -14.407 -9.070 1.00 76.56 152 SER A O 1
ATOM 1086 N N . ASP A 1 153 ? -9.837 -13.286 -8.791 1.00 84.06 153 ASP A N 1
ATOM 1087 C CA . ASP A 1 153 ? -9.282 -14.159 -7.764 1.00 84.06 153 ASP A CA 1
ATOM 1088 C C . ASP A 1 153 ? -9.711 -13.614 -6.390 1.00 84.06 153 ASP A C 1
ATOM 1090 O O . ASP A 1 153 ? -9.325 -12.495 -6.053 1.00 84.06 153 ASP A O 1
ATOM 1094 N N . PRO A 1 154 ? -10.507 -14.365 -5.606 1.00 77.31 154 PRO A N 1
ATOM 1095 C CA . PRO A 1 154 ? -11.080 -13.875 -4.354 1.00 77.31 154 PRO A CA 1
ATOM 1096 C C . PRO A 1 154 ? -10.037 -13.574 -3.272 1.00 77.31 154 PRO A C 1
ATOM 1098 O O . PRO A 1 154 ? -10.349 -12.857 -2.322 1.00 77.31 154 PRO A O 1
ATOM 1101 N N . ASP A 1 155 ? -8.820 -14.108 -3.398 1.00 86.50 155 ASP A N 1
ATOM 1102 C CA . ASP A 1 155 ? -7.751 -13.915 -2.424 1.00 86.50 155 ASP A CA 1
ATOM 1103 C C . ASP A 1 155 ? -6.801 -12.771 -2.815 1.00 86.50 155 ASP A C 1
ATOM 1105 O O . ASP A 1 155 ? -6.018 -12.302 -1.978 1.00 86.50 155 ASP A O 1
ATOM 1109 N N . ALA A 1 156 ? -6.878 -12.280 -4.054 1.00 92.06 156 ALA A N 1
ATOM 1110 C CA . ALA A 1 156 ? -6.022 -11.217 -4.558 1.00 92.06 156 ALA A CA 1
ATOM 1111 C C . ALA A 1 156 ? -6.654 -9.826 -4.412 1.00 92.06 156 ALA A C 1
ATOM 1113 O O . ALA A 1 156 ? -7.866 -9.636 -4.481 1.00 92.06 156 ALA A O 1
ATOM 1114 N N . VAL A 1 157 ? -5.805 -8.810 -4.266 1.00 94.75 157 VAL A N 1
ATOM 1115 C CA . VAL A 1 157 ? -6.210 -7.407 -4.386 1.00 94.75 157 VAL A CA 1
ATOM 1116 C C . VAL A 1 157 ? -5.342 -6.719 -5.421 1.00 94.75 157 VAL A C 1
ATOM 1118 O O . VAL A 1 157 ? -4.123 -6.869 -5.419 1.00 94.75 157 VAL A O 1
ATOM 1121 N N . THR A 1 158 ? -5.975 -5.964 -6.309 1.00 94.56 158 THR A N 1
ATOM 1122 C CA . THR A 1 158 ? -5.315 -5.161 -7.336 1.00 94.56 158 THR A CA 1
ATOM 1123 C C . THR A 1 158 ? -5.444 -3.687 -6.992 1.00 94.56 158 THR A C 1
ATOM 1125 O O . THR A 1 158 ? -6.536 -3.216 -6.684 1.00 94.56 158 THR A O 1
ATOM 1128 N N . TYR A 1 159 ? -4.346 -2.954 -7.100 1.00 94.12 159 TYR A N 1
ATOM 1129 C CA . TYR A 1 159 ? -4.288 -1.506 -6.971 1.00 94.12 159 TYR A CA 1
ATOM 1130 C C . TYR A 1 159 ? -3.686 -0.905 -8.231 1.00 94.12 159 TYR A C 1
ATOM 1132 O O . TYR A 1 159 ? -2.820 -1.514 -8.861 1.00 94.12 159 TYR A O 1
ATOM 1140 N N . GLN A 1 160 ? -4.105 0.312 -8.562 1.00 93.50 160 GLN A N 1
ATOM 1141 C CA . GLN A 1 160 ? -3.403 1.125 -9.547 1.00 93.50 160 GLN A CA 1
ATOM 1142 C C . GLN A 1 160 ? -3.109 2.510 -8.986 1.00 93.50 160 GLN A C 1
ATOM 1144 O O . GLN A 1 160 ? -3.887 3.069 -8.203 1.00 93.50 160 GLN A O 1
ATOM 1149 N N . GLY A 1 161 ? -1.961 3.049 -9.381 1.00 93.19 161 GLY A N 1
ATOM 1150 C CA . GLY A 1 161 ? -1.473 4.310 -8.855 1.00 93.19 161 GLY A CA 1
ATOM 1151 C C . GLY A 1 161 ? -0.418 4.972 -9.724 1.00 93.19 161 GLY A C 1
ATOM 1152 O O . GLY A 1 161 ? 0.138 4.369 -10.644 1.00 93.19 161 GLY A O 1
ATOM 1153 N N . GLU A 1 162 ? -0.146 6.227 -9.393 1.00 93.31 162 GLU A N 1
ATOM 1154 C CA . GLU A 1 162 ? 0.916 7.028 -9.993 1.00 93.31 162 GLU A CA 1
ATOM 1155 C C . GLU A 1 162 ? 2.134 7.090 -9.065 1.00 93.31 162 GLU A C 1
ATOM 1157 O O . GLU A 1 162 ? 1.978 7.015 -7.842 1.00 93.31 162 GLU A O 1
ATOM 1162 N N . PRO A 1 163 ? 3.355 7.250 -9.602 1.00 92.62 163 PRO A N 1
ATOM 1163 C CA . PRO A 1 163 ? 4.519 7.571 -8.790 1.00 92.62 163 PRO A CA 1
ATOM 1164 C C . PRO A 1 163 ? 4.271 8.846 -7.988 1.00 92.62 163 PRO A C 1
ATOM 1166 O O . PRO A 1 163 ? 3.936 9.883 -8.560 1.00 92.62 163 PRO A O 1
ATOM 1169 N N . LEU A 1 164 ? 4.507 8.804 -6.678 1.00 90.56 164 LEU A N 1
ATOM 1170 C CA . LEU A 1 164 ? 4.570 10.047 -5.917 1.00 90.56 164 LEU A CA 1
ATOM 1171 C C . LEU A 1 164 ? 5.875 10.787 -6.279 1.00 90.56 164 LEU A C 1
ATOM 1173 O O . LEU A 1 164 ? 6.926 10.137 -6.347 1.00 90.56 164 LEU A O 1
ATOM 1177 N N . PRO A 1 165 ? 5.862 12.120 -6.483 1.00 89.75 165 PRO A N 1
ATOM 1178 C CA . PRO A 1 165 ? 7.081 12.881 -6.744 1.00 89.75 165 PRO A CA 1
ATOM 1179 C C . PRO A 1 165 ? 8.153 12.615 -5.680 1.00 89.75 165 PRO A C 1
ATOM 1181 O O . PRO A 1 165 ? 7.858 12.600 -4.483 1.00 89.75 165 PRO A O 1
ATOM 1184 N N . ALA A 1 166 ? 9.406 12.416 -6.103 1.00 85.56 166 ALA A N 1
ATOM 1185 C CA . ALA A 1 166 ? 10.481 11.948 -5.221 1.00 85.56 166 ALA A CA 1
ATOM 1186 C C . ALA A 1 166 ? 10.703 12.854 -3.996 1.00 85.56 166 ALA A C 1
ATOM 1188 O O . ALA A 1 166 ? 10.907 12.346 -2.894 1.00 85.56 166 ALA A O 1
ATOM 1189 N N . ASP A 1 167 ? 10.602 14.174 -4.171 1.00 87.44 167 ASP A N 1
ATOM 1190 C CA . ASP A 1 167 ? 10.746 15.148 -3.083 1.00 87.44 167 ASP A CA 1
ATOM 1191 C C . ASP A 1 167 ? 9.603 15.041 -2.063 1.00 87.44 167 ASP A C 1
ATOM 1193 O O . ASP A 1 167 ? 9.835 15.098 -0.854 1.00 87.44 167 ASP A O 1
ATOM 1197 N N . GLU A 1 168 ? 8.371 14.823 -2.531 1.00 88.56 168 GLU A N 1
ATOM 1198 C CA . GLU A 1 168 ? 7.215 14.609 -1.659 1.00 88.56 168 GLU A CA 1
ATOM 1199 C C . GLU A 1 168 ? 7.304 13.276 -0.916 1.00 88.56 168 GLU A C 1
ATOM 1201 O O . GLU A 1 168 ? 7.029 13.214 0.284 1.00 88.56 168 GLU A O 1
ATOM 1206 N N . ALA A 1 169 ? 7.721 12.214 -1.606 1.00 86.50 169 ALA A N 1
ATOM 1207 C CA . ALA A 1 169 ? 7.917 10.903 -1.005 1.00 86.50 169 ALA A CA 1
ATOM 1208 C C . ALA A 1 169 ? 9.034 10.926 0.048 1.00 86.50 169 ALA A C 1
ATOM 1210 O O . ALA A 1 169 ? 8.862 10.390 1.142 1.00 86.50 169 ALA A O 1
ATOM 1211 N N . ALA A 1 170 ? 10.148 11.605 -0.241 1.00 87.06 170 ALA A N 1
ATOM 1212 C CA . ALA A 1 170 ? 11.250 11.765 0.699 1.00 87.06 170 ALA A CA 1
ATOM 1213 C C . ALA A 1 170 ? 10.857 12.609 1.916 1.00 87.06 170 ALA A C 1
ATOM 1215 O O . ALA A 1 170 ? 11.223 12.263 3.038 1.00 87.06 170 ALA A O 1
ATOM 1216 N N . ALA A 1 171 ? 10.078 13.678 1.726 1.00 84.81 171 ALA A N 1
ATOM 1217 C CA . ALA A 1 171 ? 9.534 14.460 2.833 1.00 84.81 171 ALA A CA 1
ATOM 1218 C C . ALA A 1 171 ? 8.582 13.631 3.712 1.00 84.81 171 ALA A C 1
ATOM 1220 O O . ALA A 1 171 ? 8.549 13.811 4.929 1.00 84.81 171 ALA A O 1
ATOM 1221 N N . TRP A 1 172 ? 7.833 12.705 3.108 1.00 82.00 172 TRP A N 1
ATOM 1222 C CA . TRP A 1 172 ? 6.872 11.858 3.809 1.00 82.00 172 TRP A CA 1
ATOM 1223 C C . TRP A 1 172 ? 7.525 10.708 4.595 1.00 82.00 172 TRP A C 1
ATOM 1225 O O . TRP A 1 172 ? 7.163 10.460 5.749 1.00 82.00 172 TRP A O 1
ATOM 1235 N N . LEU A 1 173 ? 8.510 10.032 3.997 1.00 80.88 173 LEU A N 1
ATOM 1236 C CA . LEU A 1 173 ? 9.220 8.890 4.590 1.00 80.88 173 LEU A CA 1
ATOM 1237 C C . LEU A 1 173 ? 10.465 9.284 5.402 1.00 80.88 173 LEU A C 1
ATOM 1239 O O . LEU A 1 173 ? 10.989 8.480 6.168 1.00 80.88 173 LEU A O 1
ATOM 1243 N N . GLY A 1 174 ? 10.992 10.496 5.212 1.00 80.94 174 GLY A N 1
ATOM 1244 C CA . GLY A 1 174 ? 12.299 10.917 5.738 1.00 80.94 174 GLY A CA 1
ATOM 1245 C C . GLY A 1 174 ? 13.506 10.299 5.030 1.00 80.94 174 GLY A C 1
ATOM 1246 O O . GLY A 1 174 ? 14.639 10.505 5.467 1.00 80.94 174 GLY A O 1
ATOM 1247 N N . ALA A 1 175 ? 13.280 9.542 3.958 1.00 81.25 175 ALA A N 1
ATOM 1248 C CA . ALA A 1 175 ? 14.298 8.936 3.113 1.00 81.25 175 ALA A CA 1
ATOM 1249 C C . ALA A 1 175 ? 13.775 8.826 1.677 1.00 81.25 175 ALA A C 1
ATOM 1251 O O . ALA A 1 175 ? 12.572 8.688 1.462 1.00 81.25 175 ALA A O 1
ATOM 1252 N N . ALA A 1 176 ? 14.677 8.865 0.696 1.00 84.06 176 ALA A N 1
ATOM 1253 C CA . ALA A 1 176 ? 14.296 8.657 -0.695 1.00 84.06 176 ALA A CA 1
ATOM 1254 C C . ALA A 1 176 ? 13.743 7.227 -0.887 1.00 84.06 176 ALA A C 1
ATOM 1256 O O . ALA A 1 176 ? 14.384 6.272 -0.428 1.00 84.06 176 ALA A O 1
ATOM 1257 N N . PRO A 1 177 ? 12.578 7.060 -1.541 1.00 86.38 177 PRO A N 1
ATOM 1258 C CA . PRO A 1 177 ? 12.077 5.739 -1.898 1.00 86.38 177 PRO A CA 1
ATOM 1259 C C . PRO A 1 177 ? 12.926 5.113 -3.011 1.00 86.38 177 PRO A C 1
ATOM 1261 O O . PRO A 1 177 ? 13.702 5.790 -3.691 1.00 86.38 177 PRO A O 1
ATOM 1264 N N . ALA A 1 178 ? 12.756 3.811 -3.220 1.00 88.69 178 ALA A N 1
ATOM 1265 C CA . ALA A 1 178 ? 13.277 3.146 -4.403 1.00 88.69 178 ALA A CA 1
ATOM 1266 C C . ALA A 1 178 ? 12.579 3.684 -5.661 1.00 88.69 178 ALA A C 1
ATOM 1268 O O . ALA A 1 178 ? 11.382 3.984 -5.643 1.00 88.69 178 ALA A O 1
ATOM 1269 N N . ALA A 1 179 ? 13.324 3.768 -6.765 1.00 89.62 179 ALA A N 1
ATOM 1270 C CA . ALA A 1 179 ? 12.726 4.029 -8.067 1.00 89.62 179 ALA A CA 1
ATOM 1271 C C . ALA A 1 179 ? 11.733 2.909 -8.413 1.00 89.62 179 ALA A C 1
ATOM 1273 O O . ALA A 1 179 ? 11.978 1.731 -8.120 1.00 89.62 179 ALA A O 1
ATOM 1274 N N . LEU A 1 180 ? 10.605 3.283 -9.017 1.00 91.06 180 LEU A N 1
ATOM 1275 C CA . LEU A 1 180 ? 9.673 2.304 -9.563 1.00 91.06 180 LEU A CA 1
ATOM 1276 C C . LEU A 1 180 ? 10.334 1.565 -10.736 1.00 91.06 180 LEU A C 1
ATOM 1278 O O . LEU A 1 180 ? 11.143 2.159 -11.450 1.00 91.06 180 LEU A O 1
ATOM 1282 N N . PRO A 1 181 ? 10.047 0.266 -10.901 1.00 89.69 181 PRO A N 1
ATOM 1283 C CA . PRO A 1 181 ? 10.727 -0.551 -11.888 1.00 89.69 181 PRO A CA 1
ATOM 1284 C C . PRO A 1 181 ? 10.192 -0.288 -13.300 1.00 89.69 181 PRO A C 1
ATOM 1286 O O . PRO A 1 181 ? 8.984 -0.229 -13.511 1.00 89.69 181 PRO A O 1
ATOM 1289 N N . ASP A 1 182 ? 11.090 -0.241 -14.285 1.00 89.81 182 ASP A N 1
ATOM 1290 C CA . ASP A 1 182 ? 10.732 -0.077 -15.706 1.00 89.81 182 ASP A CA 1
ATOM 1291 C C . ASP A 1 182 ? 10.076 -1.331 -16.321 1.00 89.81 182 ASP A C 1
ATOM 1293 O O . ASP A 1 182 ? 9.617 -1.317 -17.462 1.00 89.81 182 ASP A O 1
ATOM 1297 N N . GLY A 1 183 ? 10.041 -2.440 -15.580 1.00 90.19 183 GLY A N 1
ATOM 1298 C CA . GLY A 1 183 ? 9.444 -3.702 -16.002 1.00 90.19 183 GLY A CA 1
ATOM 1299 C C . GLY A 1 183 ? 8.880 -4.491 -14.821 1.00 90.19 183 GLY A C 1
ATOM 1300 O O . GLY A 1 183 ? 9.051 -4.081 -13.671 1.00 90.19 183 GLY A O 1
ATOM 1301 N N . PRO A 1 184 ? 8.209 -5.625 -15.083 1.00 91.25 184 PRO A N 1
ATOM 1302 C CA . PRO A 1 184 ? 7.569 -6.404 -14.032 1.00 91.25 184 PRO A CA 1
ATOM 1303 C C . PRO A 1 184 ? 8.544 -6.883 -12.957 1.00 91.25 184 PRO A C 1
ATOM 1305 O O . PRO A 1 184 ? 9.648 -7.328 -13.269 1.00 91.25 184 PRO A O 1
ATOM 1308 N N . GLN A 1 185 ? 8.119 -6.794 -11.697 1.00 91.62 185 GLN A N 1
ATOM 1309 C CA . GLN A 1 185 ? 8.850 -7.276 -10.528 1.00 91.62 185 GLN A CA 1
ATOM 1310 C C . GLN A 1 185 ? 7.977 -8.211 -9.706 1.00 91.62 185 GLN A C 1
ATOM 1312 O O . GLN A 1 185 ? 6.889 -7.820 -9.279 1.00 91.62 185 GLN A O 1
ATOM 1317 N N . ASP A 1 186 ? 8.502 -9.400 -9.419 1.00 92.12 186 ASP A N 1
ATOM 1318 C CA . ASP A 1 186 ? 7.890 -10.345 -8.492 1.00 92.12 186 ASP A CA 1
ATOM 1319 C C . ASP A 1 186 ? 8.384 -10.104 -7.067 1.00 92.12 186 ASP A C 1
ATOM 1321 O O . ASP A 1 186 ? 9.586 -10.085 -6.766 1.00 92.12 186 ASP A O 1
ATOM 1325 N N . LEU A 1 187 ? 7.422 -9.943 -6.171 1.00 89.62 187 LEU A N 1
ATOM 1326 C CA . LEU A 1 187 ? 7.613 -9.567 -4.783 1.00 89.62 187 LEU A CA 1
ATOM 1327 C C . LEU A 1 187 ? 7.313 -10.760 -3.881 1.00 89.62 187 LEU A C 1
ATOM 1329 O O . LEU A 1 187 ? 6.320 -11.465 -4.057 1.00 89.62 187 LEU A O 1
ATOM 1333 N N . GLY A 1 188 ? 8.155 -10.961 -2.873 1.00 87.25 188 GLY A N 1
ATOM 1334 C CA . GLY A 1 188 ? 7.874 -11.907 -1.800 1.00 87.25 188 GLY A CA 1
ATOM 1335 C C . GLY A 1 188 ? 6.867 -11.327 -0.808 1.00 87.25 188 GLY A C 1
ATOM 1336 O O . GLY A 1 188 ? 6.285 -10.268 -1.033 1.00 87.25 188 GLY A O 1
ATOM 1337 N N . ALA A 1 189 ? 6.707 -11.990 0.336 1.00 86.44 189 ALA A N 1
ATOM 1338 C CA . ALA A 1 189 ? 5.819 -11.513 1.391 1.00 86.44 189 ALA A CA 1
ATOM 1339 C C . ALA A 1 189 ? 6.211 -10.112 1.888 1.00 86.44 189 ALA A C 1
ATOM 1341 O O . ALA A 1 189 ? 7.392 -9.818 2.115 1.00 86.44 189 ALA A O 1
ATOM 1342 N N . GLY A 1 190 ? 5.207 -9.263 2.099 1.00 87.94 190 GLY A N 1
ATOM 1343 C CA . GLY A 1 190 ? 5.416 -7.860 2.429 1.00 87.94 190 GLY A CA 1
ATOM 1344 C C . GLY A 1 190 ? 4.171 -7.163 2.955 1.00 87.94 190 GLY A C 1
ATOM 1345 O O . GLY A 1 190 ? 3.205 -7.801 3.390 1.00 87.94 190 GLY A O 1
ATOM 1346 N N . TYR A 1 191 ? 4.227 -5.831 2.931 1.00 89.38 191 TYR A N 1
ATOM 1347 C CA . TYR A 1 191 ? 3.164 -4.965 3.426 1.00 89.38 191 TYR A CA 1
ATOM 1348 C C . TYR A 1 191 ? 2.874 -3.815 2.463 1.00 89.38 191 TYR A C 1
ATOM 1350 O O . TYR A 1 191 ? 3.788 -3.223 1.884 1.00 89.38 191 TYR A O 1
ATOM 1358 N N . LEU A 1 192 ? 1.590 -3.486 2.344 1.00 93.31 192 LEU A N 1
ATOM 1359 C CA . LEU A 1 192 ? 1.090 -2.243 1.774 1.00 93.31 192 LEU A CA 1
ATOM 1360 C C . LEU A 1 192 ? 0.585 -1.367 2.921 1.00 93.31 192 LEU A C 1
ATOM 1362 O O . LEU A 1 192 ? -0.278 -1.786 3.692 1.00 93.31 192 LEU A O 1
ATOM 1366 N N . ILE A 1 193 ? 1.117 -0.156 3.036 1.00 91.81 193 ILE A N 1
ATOM 1367 C CA . ILE A 1 193 ? 0.695 0.836 4.026 1.00 91.81 193 ILE A CA 1
ATOM 1368 C C . ILE A 1 193 ? -0.025 1.952 3.278 1.00 91.81 193 ILE A C 1
ATOM 1370 O O . ILE A 1 193 ? 0.549 2.504 2.350 1.00 91.81 193 ILE A O 1
ATOM 1374 N N . ILE A 1 194 ? -1.247 2.303 3.674 1.00 91.31 194 ILE A N 1
ATOM 1375 C CA . ILE A 1 194 ? -2.036 3.385 3.071 1.00 91.31 194 ILE A CA 1
ATOM 1376 C C . ILE A 1 194 ? -2.320 4.452 4.131 1.00 91.31 194 ILE A C 1
ATOM 1378 O O . ILE A 1 194 ? -2.692 4.134 5.262 1.00 91.31 194 ILE A O 1
ATOM 1382 N N . ALA A 1 195 ? -2.164 5.720 3.761 1.00 88.56 195 ALA A N 1
ATOM 1383 C CA . ALA A 1 195 ? -2.486 6.874 4.593 1.00 88.56 195 ALA A CA 1
ATOM 1384 C C . ALA A 1 195 ? -3.240 7.948 3.797 1.00 88.56 195 ALA A C 1
ATOM 1386 O O . ALA A 1 195 ? -3.165 8.001 2.568 1.00 88.56 195 ALA A O 1
ATOM 1387 N N . GLY A 1 196 ? -3.950 8.825 4.512 1.00 81.75 196 GLY A N 1
ATOM 1388 C CA . GLY A 1 196 ? -4.696 9.937 3.908 1.00 81.75 196 GLY A CA 1
ATOM 1389 C C . GLY A 1 196 ? -5.976 9.507 3.185 1.00 81.75 196 GLY A C 1
ATOM 1390 O O . GLY A 1 196 ? -6.611 10.322 2.522 1.00 81.75 196 GLY A O 1
ATOM 1391 N N . LEU A 1 197 ? -6.383 8.239 3.320 1.00 85.56 197 LEU A N 1
ATOM 1392 C CA . LEU A 1 197 ? -7.622 7.742 2.736 1.00 85.56 197 LEU A CA 1
ATOM 1393 C C . LEU A 1 197 ? -8.826 8.273 3.533 1.00 85.56 197 LEU A C 1
ATOM 1395 O O . LEU A 1 197 ? -8.979 8.012 4.732 1.00 85.56 197 LEU A O 1
ATOM 1399 N N . ALA A 1 198 ? -9.670 9.049 2.860 1.00 81.50 198 ALA A N 1
ATOM 1400 C CA . ALA A 1 198 ? -10.923 9.556 3.405 1.00 81.50 198 ALA A CA 1
ATOM 1401 C C . ALA A 1 198 ? -12.070 8.555 3.187 1.00 81.50 198 ALA A C 1
ATOM 1403 O O . ALA A 1 198 ? -11.957 7.617 2.404 1.00 81.50 198 ALA A O 1
ATOM 1404 N N . GLY A 1 199 ? -13.187 8.755 3.891 1.00 77.19 199 GLY A N 1
ATOM 1405 C CA . GLY A 1 199 ? -14.420 7.993 3.653 1.00 77.19 199 GLY A CA 1
ATOM 1406 C C . GLY A 1 199 ? -14.412 6.543 4.147 1.00 77.19 199 GLY A C 1
ATOM 1407 O O . GLY A 1 199 ? -15.396 5.837 3.950 1.00 77.19 199 GLY A O 1
ATOM 1408 N N . VAL A 1 200 ? -13.346 6.096 4.817 1.00 80.88 200 VAL A N 1
ATOM 1409 C CA . VAL A 1 200 ? -13.321 4.784 5.473 1.00 80.88 200 VAL A CA 1
ATOM 1410 C C . VAL A 1 200 ? -14.038 4.881 6.813 1.00 80.88 200 VAL A C 1
ATOM 1412 O O . VAL A 1 200 ? -13.557 5.533 7.741 1.00 80.88 200 VAL A O 1
ATOM 1415 N N . ASP A 1 201 ? -15.181 4.208 6.919 1.00 78.56 201 ASP A N 1
ATOM 1416 C CA . ASP A 1 201 ? -15.897 4.081 8.182 1.00 78.56 201 ASP A CA 1
ATOM 1417 C C . ASP A 1 201 ? -15.253 3.003 9.069 1.00 78.56 201 ASP A C 1
ATOM 1419 O O . ASP A 1 201 ? -15.383 1.799 8.837 1.00 78.56 201 ASP A O 1
ATOM 1423 N N . THR A 1 202 ? -14.558 3.446 10.116 1.00 73.62 202 THR A N 1
ATOM 1424 C CA . THR A 1 202 ? -13.947 2.579 11.134 1.00 73.62 202 THR A CA 1
ATOM 1425 C C . THR A 1 202 ? -14.894 2.273 12.302 1.00 73.62 202 THR A C 1
ATOM 1427 O O . THR A 1 202 ? -14.503 1.595 13.256 1.00 73.62 202 THR A O 1
ATOM 1430 N N . SER A 1 203 ? -16.140 2.765 12.267 1.00 66.56 203 SER A N 1
ATOM 1431 C CA . SER A 1 203 ? -17.043 2.789 13.421 1.00 66.56 203 SER A CA 1
ATOM 1432 C C . SER A 1 203 ? -17.897 1.531 13.634 1.00 66.56 203 SER A C 1
ATOM 1434 O O . SER A 1 203 ? -18.396 1.375 14.749 1.00 66.56 203 SER A O 1
ATOM 1436 N N . GLY A 1 204 ? -17.966 0.577 12.687 1.00 58.44 204 GLY A N 1
ATOM 1437 C CA . GLY A 1 204 ? -18.413 -0.794 13.019 1.00 58.44 204 GLY A CA 1
ATOM 1438 C C . GLY A 1 204 ? -19.231 -1.611 12.008 1.00 58.44 204 GLY A C 1
A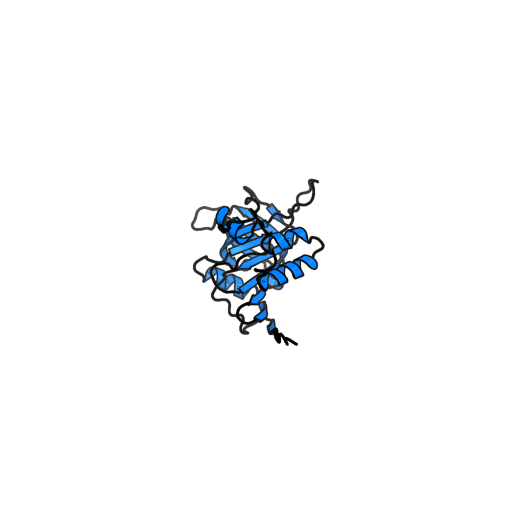TOM 1439 O O . GLY A 1 204 ? -20.082 -2.380 12.440 1.00 58.44 204 GLY A O 1
ATOM 1440 N N . GLY A 1 205 ? -18.999 -1.522 10.695 1.00 52.44 205 GLY A N 1
ATOM 1441 C CA . GLY A 1 205 ? -19.795 -2.301 9.726 1.00 52.44 205 GLY A CA 1
ATOM 1442 C C . GLY A 1 205 ? -19.441 -3.794 9.598 1.00 52.44 205 GLY A C 1
ATOM 1443 O O . GLY A 1 205 ? -20.329 -4.624 9.435 1.00 52.44 205 GLY A O 1
ATOM 1444 N N . ALA A 1 206 ? -18.154 -4.152 9.658 1.00 60.62 206 ALA A N 1
ATOM 1445 C CA . ALA A 1 206 ? -17.692 -5.523 9.371 1.00 60.62 206 ALA A CA 1
ATOM 1446 C C . ALA A 1 206 ? -16.294 -5.856 9.942 1.00 60.62 206 ALA A C 1
ATOM 1448 O O . ALA A 1 206 ? -15.702 -6.878 9.602 1.00 60.62 206 ALA A O 1
ATOM 1449 N N . GLY A 1 207 ? -15.744 -4.974 10.781 1.00 60.28 207 GLY A N 1
ATOM 1450 C CA . GLY A 1 207 ? -14.382 -5.067 11.303 1.00 60.28 207 GLY A CA 1
ATOM 1451 C C . GLY A 1 207 ? -14.314 -5.331 12.806 1.00 60.28 207 GLY A C 1
ATOM 1452 O O . GLY A 1 207 ? -15.259 -5.051 13.543 1.00 60.28 207 GLY A O 1
ATOM 1453 N N . VAL A 1 208 ? -13.171 -5.832 13.277 1.00 72.00 208 VAL A N 1
ATOM 1454 C CA . VAL A 1 208 ? -12.873 -5.931 14.715 1.00 72.00 208 VAL A CA 1
ATOM 1455 C C . VAL A 1 208 ? -12.244 -4.619 15.155 1.00 72.00 208 VAL A C 1
ATOM 1457 O O . VAL A 1 208 ? -11.241 -4.217 14.579 1.00 72.00 208 VAL A O 1
ATOM 1460 N N . ARG A 1 209 ? -12.793 -3.966 16.182 1.00 77.75 209 ARG A N 1
ATOM 1461 C CA . ARG A 1 209 ? -12.272 -2.705 16.724 1.00 77.75 209 ARG A CA 1
ATOM 1462 C C . ARG A 1 209 ? -11.896 -2.859 18.191 1.00 77.75 209 ARG A C 1
ATOM 1464 O O . ARG A 1 209 ? -12.655 -3.397 18.990 1.00 77.75 209 ARG A O 1
ATOM 1471 N N . LEU A 1 210 ? -10.738 -2.319 18.532 1.00 72.62 210 LEU A N 1
ATOM 1472 C CA . LEU A 1 210 ? -10.233 -2.148 19.881 1.00 72.62 210 LEU A CA 1
ATOM 1473 C C . LEU A 1 210 ? -10.119 -0.647 20.152 1.00 72.62 210 LEU A C 1
ATOM 1475 O O . LEU A 1 210 ? -9.532 0.098 19.364 1.00 72.62 210 LEU A O 1
ATOM 1479 N N . THR A 1 211 ? -10.682 -0.201 21.269 1.00 74.88 211 THR A N 1
ATOM 1480 C CA . THR A 1 211 ? -10.484 1.161 21.772 1.00 74.88 211 THR A CA 1
ATOM 1481 C C . THR A 1 211 ? -9.313 1.136 22.739 1.00 74.88 211 THR A C 1
ATOM 1483 O O . THR A 1 211 ? -9.308 0.337 23.676 1.00 74.88 211 THR A O 1
ATOM 1486 N N . MET A 1 212 ? -8.306 1.978 22.515 1.00 63.75 212 MET A N 1
ATOM 1487 C CA . MET A 1 212 ? -7.197 2.107 23.452 1.00 63.75 212 MET A CA 1
ATOM 1488 C C . MET A 1 212 ? -7.561 3.139 24.519 1.00 63.75 212 MET A C 1
ATOM 1490 O O . MET A 1 212 ? -7.598 4.337 24.241 1.00 63.75 212 MET A O 1
ATOM 1494 N N . ASP A 1 213 ? -7.801 2.690 25.752 1.00 60.34 213 ASP A N 1
ATOM 1495 C CA . ASP A 1 213 ? -7.900 3.591 26.902 1.00 60.34 213 ASP A CA 1
ATOM 1496 C C . ASP A 1 213 ? -6.515 4.184 27.190 1.00 60.34 213 ASP A C 1
ATOM 1498 O O . ASP A 1 213 ? -5.703 3.618 27.926 1.00 60.34 213 ASP A O 1
ATOM 1502 N N . MET A 1 214 ? -6.223 5.351 26.615 1.00 54.91 214 MET A N 1
ATOM 1503 C CA . MET A 1 214 ? -5.043 6.141 26.972 1.00 54.91 214 MET A CA 1
ATOM 1504 C C . MET A 1 214 ? -5.276 6.873 28.296 1.00 54.91 214 MET A C 1
ATOM 1506 O O . MET A 1 214 ? -5.265 8.099 28.367 1.00 54.91 214 MET A O 1
ATOM 1510 N N . ASN A 1 215 ? -5.468 6.118 29.377 1.00 45.00 215 ASN A N 1
ATOM 1511 C CA . ASN A 1 215 ? -5.392 6.669 30.723 1.00 45.00 215 ASN A CA 1
ATOM 1512 C C . ASN A 1 215 ? -3.908 6.845 31.084 1.00 45.00 215 ASN A C 1
ATOM 1514 O O . ASN A 1 215 ? -3.302 6.021 31.772 1.00 45.00 215 ASN A O 1
ATOM 1518 N N . MET A 1 216 ? -3.297 7.926 30.586 1.00 45.41 216 MET A N 1
ATOM 1519 C CA . MET A 1 216 ? -2.025 8.422 31.111 1.00 45.41 216 MET A CA 1
ATOM 1520 C C . MET A 1 216 ? -2.275 8.966 32.516 1.00 45.41 216 MET A C 1
ATOM 1522 O O . MET A 1 216 ? -2.526 10.149 32.725 1.00 45.41 216 MET A O 1
ATOM 1526 N N . ASN A 1 217 ? -2.230 8.067 33.493 1.00 41.59 217 ASN A N 1
ATOM 1527 C CA . ASN A 1 217 ? -2.192 8.425 34.897 1.00 41.59 217 ASN A CA 1
ATOM 1528 C C . ASN A 1 217 ? -0.801 9.018 35.171 1.00 41.59 217 ASN A C 1
ATOM 1530 O O . ASN A 1 217 ? 0.155 8.291 35.440 1.00 41.59 217 ASN A O 1
ATOM 1534 N N . THR A 1 218 ? -0.662 10.336 35.043 1.00 48.78 218 THR A N 1
ATOM 1535 C CA . THR A 1 218 ? 0.493 11.063 35.567 1.00 48.78 218 THR A CA 1
ATOM 1536 C C . THR A 1 218 ? 0.437 10.999 37.092 1.00 48.78 218 THR A C 1
ATOM 1538 O O . THR A 1 218 ? -0.356 11.690 37.731 1.00 48.78 218 THR A O 1
ATOM 1541 N N . ARG A 1 219 ? 1.256 10.120 37.672 1.00 42.44 219 ARG A N 1
ATOM 1542 C CA . ARG A 1 219 ? 1.664 10.186 39.078 1.00 42.44 219 ARG A CA 1
ATOM 1543 C C . ARG A 1 219 ? 3.075 10.734 39.169 1.00 42.44 219 ARG A C 1
ATOM 1545 O O . ARG A 1 219 ? 3.897 10.339 38.313 1.00 42.44 219 ARG A O 1
#

Radius of gyration: 20.68 Å; chains: 1; bounding box: 56×68×63 Å

pLDDT: mean 72.82, std 20.31, range [30.91, 95.5]

Foldseek 3Di:
DDDDDDDDDDPPPPPDDPPPQCLPQLVVLQVVLVVDPHNPQSLLLRWSDAQAAFSKKKKFWAFKKKKFQDDDDDPFFGIKIKGFLRQVRAIWMAGSVQQKTWGDGNVLQQVLLQVDPQRKKKKWWFFFPDPDDDPGDTFIFIWRWNGKDCPPPNRMIMTGTYGDPQVVSCNGSVHGGDDRDNGMTMGGITMMMIGNRPDRDPPDDHIGMDHDPPPPPDD

Sequence (219 aa):
MTAERDRHRSFLNSPRSRRDAVFGGGAVVAALGSLSWRHAVAAQATPLAAAPGSGLLLVQSFSQGSLFPTQGDGDILPYTVILWEAAARGFFFVDGASGAAGVIPAETVVSAIGAGDGQARAVLAAPMTAENDAAASQPVWVLQLGYGGLGSDPDAVTYQGEPLPADEAAAWLGAAPAALPDGPQDLGAGYLIIAGLAGVDTSGGAGVRLTMDMNMNTR